Protein AF-0000000075448442 (afdb_homodimer)

Solvent-accessible surface area (backbone atoms only — not comparable to full-atom values): 19098 Å² total; per-residue (Å²): 136,83,79,75,79,77,76,75,73,75,72,70,73,70,76,66,68,47,14,14,42,46,65,73,61,34,53,72,40,62,48,35,74,52,34,61,46,57,44,58,19,40,30,37,30,47,57,79,52,100,51,95,74,49,54,34,47,77,35,61,6,22,71,83,46,84,40,64,64,66,90,64,57,47,40,37,35,41,8,49,24,64,60,48,31,75,60,50,38,30,42,27,32,45,74,66,46,72,47,38,39,68,58,54,16,44,81,68,71,96,54,47,50,54,45,28,68,62,42,45,42,30,34,23,15,39,36,28,33,74,62,50,63,27,36,36,16,67,37,72,68,39,51,73,84,69,80,47,91,48,47,79,46,27,64,36,33,41,23,77,47,66,33,81,90,46,60,65,41,37,70,41,37,37,32,37,32,12,31,32,66,135,85,78,76,80,78,77,76,75,77,72,71,74,68,76,65,67,46,28,13,48,45,63,66,61,34,53,72,40,61,48,36,73,52,34,60,46,56,35,55,20,41,32,37,30,46,59,81,54,100,54,94,78,51,53,35,47,77,39,64,28,31,56,85,50,86,44,71,62,56,84,71,44,49,39,36,36,38,8,48,23,65,59,48,32,73,60,48,37,29,43,27,32,44,74,65,46,74,47,36,40,68,56,55,17,44,81,68,70,97,52,47,49,53,45,29,68,63,42,44,43,29,34,23,14,41,36,28,33,76,61,50,63,27,37,36,15,68,37,72,70,38,50,75,83,70,81,48,90,48,47,79,47,27,64,35,32,40,24,78,48,67,33,81,90,46,60,65,40,38,70,41,36,38,30,37,33,13,33,33,66

Secondary structure (DSSP, 8-state):
---------------------B----HHHHTSTTHHHHHHSEEEE----SSTT-PPEEE---TT---B--TT-EEEEEEEETTTEEEEEEEEE-TT-EEEGGGGS-SSSS-TTHHHHHHTTT--EEEETT---EEEESSTTTTTTS----EEESEES-TTS--SS-GGGGGGTT---EEE-/---------------------B----HHHHTSTTHHHHHHSEEEE----SSTT-PPEEE---TT---B--TT-EEEEEEEETTTEEEEEEEEE-TT-EEEGGGGS-SSSS-TTHHHHHHTTT--EEEETT---EEEESSTTTTTTS----EEESEES-TTS-BTTBGGGGGGTT---EEE-

Foldseek 3Di:
DPPPPPPPPPPPPPPQQQFAAPQAADPVCCVFLQNVLNGRAKEWEQPPDVDLPDATDIGTRHVPDHRNPDDFWKWKWWALDFQSDPDIYIYIYGAFDKDFQLSNAGPDDDGRCVRCVPGQLRTFWMAIRYQAWKFWFQDGPGCPVVPTPTDIGHTDRGLCDQDPVHRCSNVCHSRTTMMHD/DPPPPPPPPPPPPPPQPLQAAPQAADPVCCVFLNNVLNGQAKEWEQPPDPDPPGATDIDTRHPPDHHHPHPQWKWKWWALDFQSDPDIYIYIYGAFDKDFQLSNAGPDDDGRCVRCVPGQLRTFWMAIRYQAWKFWFQDGPGCPVVPTPTDIGHTDRGLCDQDPVHRCSNVCHSRTTMMHD

Nearest PDB structures (foldseek):
  3snz-assembly1_A-2  TM=7.786E-01  e=1.305E-02  Clostridium beijerinckii NCIMB 8052
  3so1-assembly2_G  TM=7.746E-01  e=2.911E-02  Clostridium beijerinckii NCIMB 8052
  3eng-assembly1_A  TM=1.545E-01  e=4.301E+00  Mycothermus thermophilus
  4eng-assembly1_A  TM=1.691E-01  e=6.228E+00  Mycothermus thermophilus
  6mvi-assembly1_A  TM=1.679E-01  e=6.228E+00  Neurospora crassa OR74A

Sequence (362 aa):
MKCTSTAFALLAAAAAGVQAANIQLVGSVMNSAAKEPFEKSKTLVYAGGKTKRDAPKVYEPDPNRDYNLEDGYIFVLQCTTVGFRPECISFGSEPGKCVSYFDFDPKKGDDPTSISDAFNHNVTSISTNTGGVCQFYHYTGCDDKLDDRGLSTSYNYNLNVSLPEDPRTVEYFRNITSWRCMKCTSTAFALLAAAAAGVQAANIQLVGSVMNSAAKEPFEKSKTLVYAGGKTKRDAPKVYEPDPNRDYNLEDGYIFVLQCTTVGFRPECISFGSEPGKCVSYFDFDPKKGDDPTSISDAFNHNVTSISTNTGGVCQFYHYTGCDDKLDDRGLSTSYNYNLNVSLPEDPRTVEYFRNITSWRC

Structure (mmCIF, N/CA/C/O backbone):
data_AF-0000000075448442-model_v1
#
loop_
_entity.id
_entity.type
_entity.pdbx_description
1 polymer 'Secreted in xylem 6'
#
loop_
_atom_site.group_PDB
_atom_site.id
_atom_site.type_symbol
_atom_site.label_atom_id
_atom_site.label_alt_id
_atom_site.label_comp_id
_atom_site.label_asym_id
_atom_site.label_entity_id
_atom_site.label_seq_id
_atom_site.pdbx_PDB_ins_code
_atom_site.Cartn_x
_atom_site.Cartn_y
_atom_site.Cartn_z
_atom_site.occupancy
_atom_site.B_iso_or_equiv
_atom_site.auth_seq_id
_atom_site.auth_comp_id
_atom_site.auth_asym_id
_atom_site.auth_atom_id
_atom_site.pdbx_PDB_model_num
ATOM 1 N N . MET A 1 1 ? -43.406 -49.062 16.562 1 30.27 1 MET A N 1
ATOM 2 C CA . MET A 1 1 ? -43.031 -48 15.617 1 30.27 1 MET A CA 1
ATOM 3 C C . MET A 1 1 ? -42 -47.062 16.203 1 30.27 1 MET A C 1
ATOM 5 O O . MET A 1 1 ? -42.312 -46.219 17.031 1 30.27 1 MET A O 1
ATOM 9 N N . LYS A 1 2 ? -40.719 -47.688 16.5 1 36.56 2 LYS A N 1
ATOM 10 C CA . LYS A 1 2 ? -39.562 -47.094 17.172 1 36.56 2 LYS A CA 1
ATOM 11 C C . LYS A 1 2 ? -39.062 -45.875 16.406 1 36.56 2 LYS A C 1
ATOM 13 O O . LYS A 1 2 ? -38.781 -45.938 15.219 1 36.56 2 LYS A O 1
ATOM 18 N N . CYS A 1 3 ? -39.562 -44.688 16.75 1 33.5 3 CYS A N 1
ATOM 19 C CA 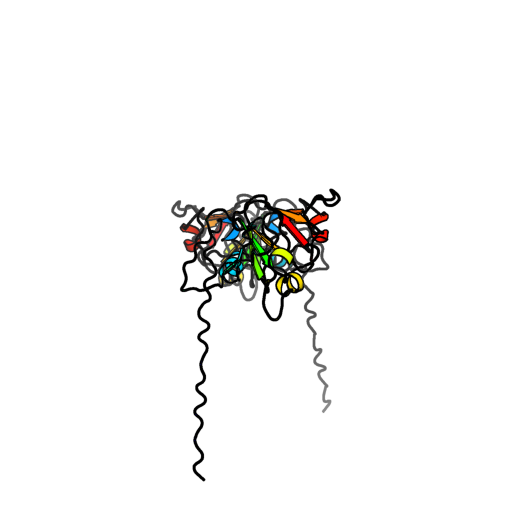. CYS A 1 3 ? -39.188 -43.344 16.312 1 33.5 3 CYS A CA 1
ATOM 20 C C . CYS A 1 3 ? -37.688 -43.125 16.547 1 33.5 3 CYS A C 1
ATOM 22 O O . CYS A 1 3 ? -37.25 -43.031 17.688 1 33.5 3 CYS A O 1
ATOM 24 N N . THR A 1 4 ? -36.812 -43.781 15.719 1 34.59 4 THR A N 1
ATOM 25 C CA . THR A 1 4 ? -35.375 -43.562 15.812 1 34.59 4 THR A CA 1
ATOM 26 C C . THR A 1 4 ? -35.062 -42.062 15.617 1 34.59 4 THR A C 1
ATOM 28 O O . THR A 1 4 ? -35.469 -41.469 14.617 1 34.59 4 THR A O 1
ATOM 31 N N . SER A 1 5 ? -35 -41.312 16.734 1 34.56 5 SER A N 1
ATOM 32 C CA . SER A 1 5 ? -34.5 -39.938 16.812 1 34.56 5 SER A CA 1
ATOM 33 C C . SER A 1 5 ? -33.156 -39.781 16.156 1 34.56 5 SER A C 1
ATOM 35 O O . SER A 1 5 ? -32.156 -40.375 16.609 1 34.56 5 SER A O 1
ATOM 37 N N . THR A 1 6 ? -33.156 -39.562 14.789 1 30.94 6 THR A N 1
ATOM 38 C CA . THR A 1 6 ? -31.938 -39.281 14.055 1 30.94 6 THR A CA 1
ATOM 39 C C . THR A 1 6 ? -31.281 -38 14.586 1 30.94 6 THR A C 1
ATOM 41 O O . THR A 1 6 ? -31.859 -36.938 14.523 1 30.94 6 THR A O 1
ATOM 44 N N . ALA A 1 7 ? -30.422 -38.062 15.656 1 32.66 7 ALA A N 1
ATOM 45 C CA . ALA A 1 7 ? -29.516 -37.031 16.109 1 32.66 7 ALA A CA 1
ATOM 46 C C . ALA A 1 7 ? -28.672 -36.469 14.961 1 32.66 7 ALA A C 1
ATOM 48 O O . ALA A 1 7 ? -27.953 -37.219 14.297 1 32.66 7 ALA A O 1
ATOM 49 N N . PHE A 1 8 ? -29.219 -35.406 14.352 1 30.56 8 PHE A N 1
ATOM 50 C CA . PHE A 1 8 ? -28.438 -34.625 13.375 1 30.56 8 PHE A CA 1
ATOM 51 C C . PHE A 1 8 ? -27.188 -34.062 14.016 1 30.56 8 PHE A C 1
ATOM 53 O O . PHE A 1 8 ? -27.266 -33.25 14.945 1 30.56 8 PHE A O 1
ATOM 60 N N . ALA A 1 9 ? -26.156 -34.875 14.055 1 24.69 9 ALA A N 1
ATOM 61 C CA . ALA A 1 9 ? -24.859 -34.312 14.43 1 24.69 9 ALA A CA 1
ATOM 62 C C . ALA A 1 9 ? -24.531 -33.094 13.586 1 24.69 9 ALA A C 1
ATOM 64 O O . ALA A 1 9 ? -24.484 -33.156 12.359 1 24.69 9 ALA A O 1
ATOM 65 N N . LEU A 1 10 ? -24.984 -31.984 14.133 1 27.84 10 LEU A N 1
ATOM 66 C CA . LEU A 1 10 ? -24.469 -30.734 13.602 1 27.84 10 LEU A CA 1
ATOM 67 C C . LEU A 1 10 ? -22.953 -30.734 13.578 1 27.84 10 LEU A C 1
ATOM 69 O O . LEU A 1 10 ? -22.312 -30.766 14.633 1 27.84 10 LEU A O 1
ATOM 73 N N . LEU A 1 11 ? -22.391 -31.438 12.562 1 22.86 11 LEU A N 1
ATOM 74 C CA . LEU A 1 11 ? -20.953 -31.25 12.359 1 22.86 11 LEU A CA 1
ATOM 75 C C . LEU A 1 11 ? -20.609 -29.766 12.203 1 22.86 11 LEU A C 1
ATOM 77 O O . LEU A 1 11 ? -21.031 -29.141 11.234 1 22.86 11 LEU A O 1
ATOM 81 N N . ALA A 1 12 ? -20.594 -29.125 13.328 1 23.8 12 ALA A N 1
ATOM 82 C CA . ALA A 1 12 ? -19.969 -27.812 13.25 1 23.8 12 ALA A CA 1
ATOM 83 C C . ALA A 1 12 ? -18.609 -27.891 12.562 1 23.8 12 ALA A C 1
ATOM 85 O O . ALA A 1 12 ? -17.703 -28.594 13.031 1 23.8 12 ALA A O 1
ATOM 86 N N . ALA A 1 13 ? -18.594 -27.891 11.266 1 25.08 13 ALA A N 1
ATOM 87 C CA . ALA A 1 13 ? -17.328 -27.656 10.578 1 25.08 13 ALA A CA 1
ATOM 88 C C . ALA A 1 13 ? -16.562 -26.484 11.203 1 25.08 13 ALA A C 1
ATOM 90 O O . ALA A 1 13 ? -17.062 -25.359 11.227 1 25.08 13 ALA A O 1
ATOM 91 N N . ALA A 1 14 ? -15.914 -26.766 12.328 1 25.39 14 ALA A N 1
ATOM 92 C CA . ALA A 1 14 ? -14.961 -25.766 12.812 1 25.39 14 ALA A CA 1
ATOM 93 C C . ALA A 1 14 ? -14.141 -25.188 11.664 1 25.39 14 ALA A C 1
ATOM 95 O O . ALA A 1 14 ? -13.547 -25.938 10.883 1 25.39 14 ALA A O 1
ATOM 96 N N . ALA A 1 15 ? -14.586 -24.125 11.164 1 26.84 15 ALA A N 1
ATOM 97 C CA . ALA A 1 15 ? -13.719 -23.328 10.297 1 26.84 15 ALA A CA 1
ATOM 98 C C . ALA A 1 15 ? -12.32 -23.188 10.898 1 26.84 15 ALA A C 1
ATOM 100 O O . ALA A 1 15 ? -12.148 -22.578 11.953 1 26.84 15 ALA A O 1
ATOM 101 N N . ALA A 1 16 ? -11.547 -24.312 10.914 1 27.69 16 ALA A N 1
ATOM 102 C CA . ALA A 1 16 ? -10.133 -24.203 11.25 1 27.69 16 ALA A CA 1
ATOM 103 C C . ALA A 1 16 ? -9.508 -22.969 10.625 1 27.69 16 ALA A C 1
ATOM 105 O O . ALA A 1 16 ? -9.758 -22.672 9.453 1 27.69 16 ALA A O 1
ATOM 106 N N . GLY A 1 17 ? -9.406 -22.031 11.414 1 28.8 17 GLY A N 1
ATOM 107 C CA . GLY A 1 17 ? -8.719 -20.828 10.984 1 28.8 17 GLY A CA 1
ATOM 108 C C . GLY A 1 17 ? -7.477 -21.109 10.164 1 28.8 17 GLY A C 1
ATOM 109 O O . GLY A 1 17 ? -6.535 -21.75 10.648 1 28.8 17 GLY A O 1
ATOM 110 N N . VAL A 1 18 ? -7.57 -21.469 8.891 1 30.03 18 VAL A N 1
ATOM 111 C CA . VAL A 1 18 ? -6.543 -21.781 7.898 1 30.03 18 VAL A CA 1
ATOM 112 C C . VAL A 1 18 ? -5.41 -20.75 7.992 1 30.03 18 VAL A C 1
ATOM 114 O O . VAL A 1 18 ? -5.645 -19.547 7.887 1 30.03 18 VAL A O 1
ATOM 117 N N . GLN A 1 19 ? -4.422 -20.859 8.945 1 36.5 19 GLN A N 1
ATOM 118 C CA . GLN A 1 19 ? -3.287 -19.953 8.922 1 36.5 19 GLN A CA 1
ATOM 119 C C . GLN A 1 19 ? -2.533 -20.047 7.602 1 36.5 19 GLN A C 1
ATOM 121 O O . GLN A 1 19 ? -2.398 -21.125 7.031 1 36.5 19 GLN A O 1
ATOM 126 N N . ALA A 1 20 ? -2.26 -19.203 6.801 1 46.38 20 ALA A N 1
ATOM 127 C CA . ALA A 1 20 ? -1.575 -18.938 5.539 1 46.38 20 ALA A CA 1
ATOM 128 C C . ALA A 1 20 ? -0.17 -19.531 5.543 1 46.38 20 ALA A C 1
ATOM 130 O O . ALA A 1 20 ? 0.447 -19.672 6.602 1 46.38 20 ALA A O 1
ATOM 131 N N . ALA A 1 21 ? 0.353 -20.484 4.582 1 57.09 21 ALA A N 1
ATOM 132 C CA . ALA A 1 21 ? 1.764 -20.797 4.375 1 57.09 21 ALA A CA 1
ATOM 133 C C . ALA A 1 21 ? 2.652 -19.625 4.777 1 57.09 21 ALA A C 1
ATOM 135 O O . ALA A 1 21 ? 2.262 -18.469 4.6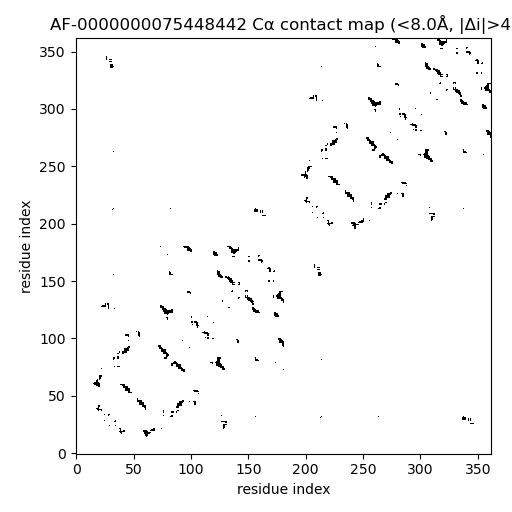33 1 57.09 21 ALA A O 1
ATOM 136 N N . ASN A 1 22 ? 3.713 -19.953 5.703 1 72.06 22 ASN A N 1
ATOM 137 C CA . ASN A 1 22 ? 4.645 -18.922 6.125 1 72.06 22 ASN A CA 1
ATOM 138 C C . ASN A 1 22 ? 5.504 -18.438 4.961 1 72.06 22 ASN A C 1
ATOM 140 O O . ASN A 1 22 ? 6.535 -19.031 4.648 1 72.06 22 ASN A O 1
ATOM 144 N N . ILE A 1 23 ? 5.039 -17.766 4.125 1 84.88 23 ILE A N 1
ATOM 145 C CA . ILE A 1 23 ? 5.758 -17.078 3.061 1 84.88 23 ILE A CA 1
ATOM 146 C C . ILE A 1 23 ? 6.535 -15.906 3.646 1 84.88 23 ILE A C 1
ATOM 148 O O . ILE A 1 23 ? 5.969 -15.062 4.352 1 84.88 23 ILE A O 1
ATOM 152 N N . GLN A 1 24 ? 7.852 -16.016 3.424 1 87.75 24 GLN A N 1
ATOM 153 C CA . GLN A 1 24 ? 8.656 -14.883 3.859 1 87.75 24 GLN A CA 1
ATOM 154 C C . GLN A 1 24 ? 8.367 -13.648 3.01 1 87.75 24 GLN A C 1
ATOM 156 O O . GLN A 1 24 ? 8.383 -13.719 1.778 1 87.75 24 GLN A O 1
ATOM 161 N N . LEU A 1 25 ? 8.109 -12.625 3.688 1 92.88 25 LEU A N 1
ATOM 162 C CA . LEU A 1 25 ? 7.828 -11.359 3.01 1 92.88 25 LEU A CA 1
ATOM 163 C C . LEU A 1 25 ? 8.961 -10.359 3.236 1 92.88 25 LEU A C 1
ATOM 165 O O . LEU A 1 25 ? 9.469 -10.234 4.352 1 92.88 25 LEU A O 1
ATOM 169 N N . VAL A 1 26 ? 9.359 -9.695 2.16 1 94.19 26 VAL A N 1
ATOM 170 C CA . VAL A 1 26 ? 10.32 -8.609 2.309 1 94.19 26 VAL A CA 1
ATOM 171 C C . VAL A 1 26 ? 9.664 -7.426 3.01 1 94.19 26 VAL A C 1
ATOM 173 O O . VAL A 1 26 ? 8.438 -7.336 3.072 1 94.19 26 VAL A O 1
ATOM 176 N N . GLY A 1 27 ? 10.461 -6.508 3.475 1 94.75 27 GLY A N 1
ATOM 177 C CA . GLY A 1 27 ? 9.984 -5.391 4.273 1 94.75 27 GLY A CA 1
ATOM 178 C C . GLY A 1 27 ? 8.969 -4.523 3.551 1 94.75 27 GLY A C 1
ATOM 179 O O . GLY A 1 27 ? 7.977 -4.094 4.145 1 94.75 27 GLY A O 1
ATOM 180 N N . SER A 1 28 ? 9.18 -4.211 2.275 1 95.75 28 SER A N 1
ATOM 181 C CA . SER A 1 28 ? 8.273 -3.363 1.509 1 95.75 28 SER A CA 1
ATOM 182 C C . SER A 1 28 ? 6.887 -3.986 1.412 1 95.75 28 SER A C 1
ATOM 184 O O . SER A 1 28 ? 5.879 -3.273 1.422 1 95.75 28 SER A O 1
ATOM 186 N N . VAL A 1 29 ? 6.844 -5.297 1.346 1 96.81 29 VAL A N 1
ATOM 187 C CA . VAL A 1 29 ? 5.566 -5.996 1.286 1 96.81 29 VAL A CA 1
ATOM 188 C C . VAL A 1 29 ? 4.922 -6.012 2.67 1 96.81 29 VAL A C 1
ATOM 190 O O . VAL A 1 29 ? 3.711 -5.801 2.799 1 96.81 29 VAL A O 1
ATOM 193 N N . MET A 1 30 ? 5.695 -6.219 3.711 1 96.25 30 MET A N 1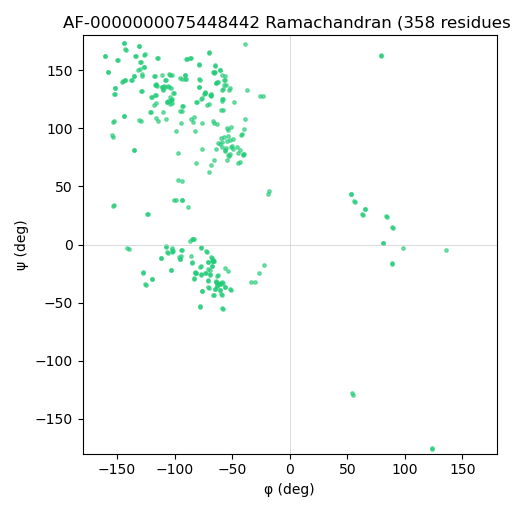
ATOM 194 C CA . MET A 1 30 ? 5.188 -6.16 5.078 1 96.25 30 MET A CA 1
ATOM 195 C C . MET A 1 30 ? 4.562 -4.801 5.367 1 96.25 30 MET A C 1
ATOM 197 O O . MET A 1 30 ? 3.611 -4.703 6.145 1 96.25 30 MET A O 1
ATOM 201 N N . ASN A 1 31 ? 5.168 -3.805 4.711 1 97.38 31 ASN A N 1
ATOM 202 C CA . ASN A 1 31 ? 4.695 -2.434 4.883 1 97.38 31 ASN A CA 1
ATOM 203 C C . ASN A 1 31 ? 3.682 -2.053 3.807 1 97.38 31 ASN A C 1
ATOM 205 O O . ASN A 1 31 ? 3.75 -0.959 3.242 1 97.38 31 ASN A O 1
ATOM 209 N N . SER A 1 32 ? 2.865 -2.904 3.439 1 98.12 32 SER A N 1
ATOM 210 C CA . SER A 1 32 ? 1.896 -2.625 2.385 1 98.12 32 SER A CA 1
ATOM 211 C C . SER A 1 32 ? 0.561 -3.307 2.666 1 98.12 32 SER A C 1
ATOM 213 O O . SER A 1 32 ? 0.443 -4.086 3.613 1 98.12 32 SER A O 1
ATOM 215 N N . ALA A 1 33 ? -0.411 -3.012 1.857 1 98.38 33 ALA A N 1
ATOM 216 C CA . ALA A 1 33 ? -1.746 -3.598 1.948 1 98.38 33 ALA A CA 1
ATOM 217 C C . ALA A 1 33 ? -1.716 -5.086 1.609 1 98.38 33 ALA A C 1
ATOM 219 O O . ALA A 1 33 ? -2.686 -5.805 1.856 1 98.38 33 ALA A O 1
ATOM 220 N N . ALA A 1 34 ? -0.605 -5.574 1.074 1 98.38 34 ALA A N 1
ATOM 221 C CA . ALA A 1 34 ? -0.534 -6.953 0.604 1 98.38 34 ALA A CA 1
ATOM 222 C C . ALA A 1 34 ? -0.199 -7.906 1.747 1 98.38 34 ALA A C 1
ATOM 224 O O . ALA A 1 34 ? -0.362 -9.125 1.619 1 98.38 34 ALA A O 1
ATOM 225 N N . LYS A 1 35 ? 0.265 -7.41 2.84 1 96.44 35 LYS A N 1
ATOM 226 C CA . LYS A 1 35 ? 0.758 -8.266 3.918 1 96.44 35 LYS A CA 1
ATOM 227 C C . LYS A 1 35 ? -0.326 -9.219 4.402 1 96.44 35 LYS A C 1
ATOM 229 O O . LYS A 1 35 ? -0.142 -10.438 4.371 1 96.44 35 LYS A O 1
ATOM 234 N N . GLU A 1 36 ? -1.436 -8.688 4.773 1 94.31 36 GLU A N 1
ATOM 235 C CA . GLU A 1 36 ? -2.475 -9.508 5.387 1 94.31 36 GLU A CA 1
ATOM 236 C C . GLU A 1 36 ? -3.041 -10.516 4.387 1 94.31 36 GLU A C 1
ATOM 238 O O . GLU A 1 36 ? -3.195 -11.695 4.711 1 94.31 36 GLU A O 1
ATOM 243 N N . PRO A 1 37 ? -3.281 -10.094 3.207 1 96.12 37 PRO A N 1
ATOM 244 C CA . PRO A 1 37 ? -3.736 -11.094 2.232 1 96.12 37 PRO A CA 1
ATOM 245 C C . PRO A 1 37 ? -2.723 -12.211 2.014 1 96.12 37 PRO A C 1
ATOM 247 O O . PRO A 1 37 ? -3.107 -13.367 1.827 1 96.12 37 PRO A O 1
ATOM 250 N N . PHE A 1 38 ? -1.421 -11.953 1.977 1 94.38 38 PHE A N 1
ATOM 251 C CA . PHE A 1 38 ? -0.415 -13.008 1.886 1 94.38 38 PHE A CA 1
ATOM 252 C C . PHE A 1 38 ? -0.566 -14 3.031 1 94.38 38 PHE A C 1
ATOM 254 O O . PHE A 1 38 ? -0.407 -15.211 2.838 1 94.38 38 PHE A O 1
ATOM 261 N N . GLU A 1 39 ? -0.917 -13.484 4.164 1 90.31 39 GLU A N 1
ATOM 262 C CA . GLU A 1 39 ? -0.957 -14.297 5.375 1 90.31 39 GLU A CA 1
ATOM 263 C C . GLU A 1 39 ? -2.264 -15.078 5.469 1 90.31 39 GLU A C 1
ATOM 265 O O . GLU A 1 39 ? -2.307 -16.156 6.078 1 90.31 39 GLU A O 1
ATOM 270 N N . LYS A 1 40 ? -3.291 -14.578 4.809 1 90.44 40 LYS A N 1
ATOM 271 C CA . LYS A 1 40 ? -4.613 -15.141 5.066 1 90.44 40 LYS A CA 1
ATOM 272 C C . LYS A 1 40 ? -5.137 -15.906 3.852 1 90.44 40 LYS A C 1
ATOM 274 O O . LYS A 1 40 ? -6.133 -16.625 3.943 1 90.44 40 LYS A O 1
ATOM 279 N N . SER A 1 41 ? -4.5 -15.758 2.758 1 91.44 41 SER A N 1
ATOM 280 C CA . SER A 1 41 ? -5.008 -16.391 1.544 1 91.44 41 SER A CA 1
ATOM 281 C C . SER A 1 41 ? -4.449 -17.797 1.381 1 91.44 41 SER A C 1
ATOM 283 O O . SER A 1 41 ? -3.449 -18.156 2.008 1 91.44 41 SER A O 1
ATOM 285 N N . LYS A 1 42 ? -5.188 -18.609 0.549 1 89.94 42 LYS A N 1
ATOM 286 C CA . LYS A 1 42 ? -4.68 -19.906 0.137 1 89.94 42 LYS A CA 1
ATOM 287 C C . LYS A 1 42 ? -3.436 -19.766 -0.734 1 89.94 42 LYS A C 1
ATOM 289 O O . LYS A 1 42 ? -3.316 -18.797 -1.501 1 89.94 42 LYS A O 1
ATOM 294 N N . THR A 1 43 ? -2.582 -20.734 -0.596 1 91.38 43 THR A N 1
ATOM 295 C CA . THR A 1 43 ? -1.372 -20.781 -1.41 1 91.38 43 THR A CA 1
ATOM 296 C C . THR A 1 43 ? -1.365 -22.016 -2.309 1 91.38 43 THR A C 1
ATOM 298 O O . THR A 1 43 ? -1.662 -23.109 -1.855 1 91.38 43 THR A O 1
ATOM 301 N N . LEU A 1 44 ? -1.129 -21.766 -3.547 1 90.25 44 LEU A N 1
ATOM 302 C CA . LEU A 1 44 ? -0.968 -22.844 -4.52 1 90.25 44 LEU A CA 1
ATOM 303 C C . LEU A 1 44 ? 0.447 -22.844 -5.09 1 90.25 44 LEU A C 1
ATOM 305 O O . LEU A 1 44 ? 1.011 -21.797 -5.379 1 90.25 44 LEU A O 1
ATOM 309 N N . VAL A 1 45 ? 1.023 -24 -5.211 1 89.56 45 VAL A N 1
ATOM 310 C CA . VAL A 1 45 ? 2.371 -24.109 -5.762 1 89.56 45 VAL A CA 1
ATOM 311 C C . VAL A 1 45 ? 2.35 -24.984 -7.016 1 89.56 45 VAL A C 1
ATOM 313 O O . VAL A 1 45 ? 1.753 -26.062 -7.02 1 89.56 45 VAL A O 1
ATOM 316 N N . TYR A 1 46 ? 2.916 -24.328 -7.996 1 85.62 46 TYR A N 1
ATOM 317 C CA . TYR A 1 46 ? 3.121 -25.109 -9.219 1 85.62 46 TYR A CA 1
ATOM 318 C C . TYR A 1 46 ? 4.414 -25.906 -9.141 1 85.62 46 TYR A C 1
ATOM 320 O O . TYR A 1 46 ? 5.504 -25.344 -9.07 1 85.62 46 TYR A O 1
ATOM 328 N N . ALA A 1 47 ? 4.379 -27.094 -8.953 1 69.31 47 ALA A N 1
ATOM 329 C CA . ALA A 1 47 ? 5.562 -27.953 -8.914 1 69.31 47 ALA A CA 1
ATOM 330 C C . ALA A 1 47 ? 5.844 -28.578 -10.281 1 69.31 47 ALA A C 1
ATOM 332 O O . ALA A 1 47 ? 5.043 -29.359 -10.789 1 69.31 47 ALA A O 1
ATOM 333 N N . GLY A 1 48 ? 5.992 -27.828 -11.422 1 59.09 48 GLY A N 1
ATOM 334 C CA . GLY A 1 48 ? 6.309 -28.188 -12.789 1 59.09 48 GLY A CA 1
ATOM 335 C C . GLY A 1 48 ? 6.93 -29.562 -12.914 1 59.09 48 GLY A C 1
ATOM 336 O O . GLY A 1 48 ? 8.07 -29.781 -12.5 1 59.09 48 GLY A O 1
ATOM 337 N N . GLY A 1 49 ? 6.473 -30.672 -12.297 1 50.19 49 GLY A N 1
ATOM 338 C CA . GLY A 1 49 ? 7.148 -31.828 -12.875 1 50.19 49 GLY A CA 1
ATOM 339 C C . GLY A 1 49 ? 6.965 -31.922 -14.383 1 50.19 49 GLY A C 1
ATOM 340 O O . GLY A 1 49 ? 6.188 -31.172 -14.969 1 50.19 49 GLY A O 1
ATOM 341 N N . LYS A 1 50 ? 8.055 -32.438 -15.219 1 45.84 50 LYS A N 1
ATOM 342 C CA . LYS A 1 50 ? 8.031 -32.781 -16.641 1 45.84 50 LYS A CA 1
ATOM 343 C C . LYS A 1 50 ? 6.648 -33.25 -17.078 1 45.84 50 LYS A C 1
ATOM 345 O O . LYS A 1 50 ? 6.352 -33.312 -18.266 1 45.84 50 LYS A O 1
ATOM 350 N N . THR A 1 51 ? 5.895 -33.906 -16.172 1 42.12 51 THR A N 1
ATOM 351 C CA . THR A 1 51 ? 4.688 -34.594 -16.625 1 42.12 51 THR A CA 1
ATOM 352 C C . THR A 1 51 ? 3.439 -33.812 -16.203 1 42.12 51 THR A C 1
ATOM 354 O O . THR A 1 51 ? 3.434 -33.188 -15.148 1 42.12 51 THR A O 1
ATOM 357 N N . LYS A 1 52 ? 2.592 -33.438 -17.047 1 46.69 52 LYS A N 1
ATOM 358 C CA . LYS A 1 52 ? 1.235 -32.906 -17.016 1 46.69 52 LYS A CA 1
ATOM 359 C C . LYS A 1 52 ? 0.528 -33.281 -15.719 1 46.69 52 LYS A C 1
ATOM 361 O O . LYS A 1 52 ? -0.592 -32.844 -15.461 1 46.69 52 LYS A O 1
ATOM 366 N N . ARG A 1 53 ? 1.013 -34.281 -14.961 1 48.53 53 ARG A N 1
ATOM 367 C CA . ARG A 1 53 ? 0.241 -34.906 -13.891 1 48.53 53 ARG A CA 1
ATOM 368 C C . ARG A 1 53 ? 0.394 -34.156 -12.578 1 48.53 53 ARG A C 1
ATOM 370 O O . ARG A 1 53 ? -0.248 -34.5 -11.586 1 48.53 53 ARG A O 1
ATOM 377 N N . ASP A 1 54 ? 1.115 -33.062 -12.562 1 54.31 54 ASP A N 1
ATOM 378 C CA . ASP A 1 54 ? 1.383 -32.625 -11.195 1 54.31 54 ASP A CA 1
ATOM 379 C C . ASP A 1 54 ? 0.42 -31.516 -10.766 1 54.31 54 ASP A C 1
ATOM 381 O O . ASP A 1 54 ? 0.331 -30.469 -11.422 1 54.31 54 ASP A O 1
ATOM 385 N N . ALA A 1 55 ? -0.574 -32.031 -10.062 1 59.34 55 ALA A N 1
ATOM 386 C CA . ALA A 1 55 ? -1.516 -31.156 -9.391 1 59.34 55 ALA A CA 1
ATOM 387 C C . ALA A 1 55 ? -0.783 -30.141 -8.516 1 59.34 55 ALA A C 1
ATOM 389 O O . ALA A 1 55 ? 0.235 -30.469 -7.898 1 59.34 55 ALA A O 1
ATOM 390 N N . PRO A 1 56 ? -1.216 -28.844 -8.648 1 70.94 56 PRO A N 1
ATOM 391 C CA . PRO A 1 56 ? -0.646 -27.875 -7.715 1 70.94 56 PRO A CA 1
ATOM 392 C C . PRO A 1 56 ? -0.834 -28.281 -6.254 1 70.94 56 PRO A C 1
ATOM 394 O O . PRO A 1 56 ? -1.859 -28.859 -5.898 1 70.94 56 PRO A O 1
ATOM 397 N N . LYS A 1 57 ? 0.26 -28.062 -5.574 1 75.31 57 LYS A N 1
ATOM 398 C CA . LYS A 1 57 ? 0.13 -28.234 -4.129 1 75.31 57 LYS A CA 1
ATOM 399 C C . LYS A 1 57 ? -0.633 -27.062 -3.506 1 75.31 57 LYS A C 1
ATOM 401 O O . LYS A 1 57 ? -0.407 -25.906 -3.861 1 75.31 57 LYS A O 1
ATOM 406 N N . VAL A 1 58 ? -1.633 -27.438 -2.717 1 74.25 58 VAL A N 1
ATOM 407 C CA . VAL A 1 58 ? -2.477 -26.438 -2.078 1 74.25 58 VAL A CA 1
ATOM 408 C C . VAL A 1 58 ? -2.074 -26.281 -0.613 1 74.25 58 VAL A C 1
ATOM 410 O O . VAL A 1 58 ? -1.988 -27.266 0.122 1 74.25 58 VAL A O 1
ATOM 413 N N . TYR A 1 59 ? -1.812 -25.078 -0.332 1 74.81 59 TYR A N 1
ATOM 414 C CA . TYR A 1 59 ? -1.551 -24.766 1.066 1 74.81 59 TYR A CA 1
ATOM 415 C C . TYR A 1 59 ? -2.607 -23.812 1.612 1 74.81 59 TYR A C 1
ATOM 417 O O . TYR A 1 59 ? -2.867 -22.75 1.024 1 74.81 59 TYR A O 1
ATOM 425 N N . GLU A 1 60 ? -3.289 -24.328 2.703 1 72.69 60 GLU A N 1
ATOM 426 C CA . GLU A 1 60 ? -4.305 -23.5 3.352 1 72.69 60 GLU A CA 1
ATOM 427 C C . GLU A 1 60 ? -3.725 -22.75 4.547 1 72.69 60 GLU A C 1
ATOM 429 O O . GLU A 1 60 ? -2.865 -23.266 5.258 1 72.69 60 GLU A O 1
ATOM 434 N N . PRO A 1 61 ? -4.242 -21.562 4.641 1 69 61 PRO A N 1
ATOM 435 C CA . PRO A 1 61 ? -3.76 -20.812 5.801 1 69 61 PRO A CA 1
ATOM 436 C C . PRO A 1 61 ? -4.188 -21.422 7.125 1 69 61 PRO A C 1
ATOM 438 O O . PRO A 1 61 ? -5.355 -21.781 7.297 1 69 61 PRO A O 1
ATOM 441 N N . ASP A 1 62 ? -3.26 -22.078 7.82 1 62.06 62 ASP A N 1
ATOM 442 C CA . ASP A 1 62 ? -3.496 -22.594 9.164 1 62.06 62 ASP A CA 1
ATOM 443 C C . ASP A 1 62 ? -2.625 -21.875 10.195 1 62.06 62 ASP A C 1
ATOM 445 O O . ASP A 1 62 ? -1.399 -22 10.172 1 62.06 62 ASP A O 1
ATOM 449 N N . PRO A 1 63 ? -3.268 -21.047 10.93 1 59.72 63 PRO A N 1
ATOM 450 C CA . PRO A 1 63 ? -2.457 -20.297 11.891 1 59.72 63 PRO A CA 1
ATOM 451 C C . PRO A 1 63 ? -1.608 -21.203 12.781 1 59.72 63 PRO A C 1
ATOM 453 O O . PRO A 1 63 ? -0.609 -20.766 13.352 1 59.72 63 PRO A O 1
ATOM 456 N N . ASN A 1 64 ? -2.072 -22.453 12.883 1 59.91 64 ASN A N 1
ATOM 457 C CA . ASN A 1 64 ? -1.378 -23.359 13.797 1 59.91 64 ASN A CA 1
ATOM 458 C C . ASN A 1 64 ? -0.325 -24.188 13.07 1 59.91 64 ASN A C 1
ATOM 460 O O . ASN A 1 64 ? 0.403 -24.953 13.695 1 59.91 64 ASN A O 1
ATOM 464 N N . ARG A 1 65 ? -0.394 -24.078 11.781 1 55.97 65 ARG A N 1
ATOM 465 C CA . ARG A 1 65 ? 0.585 -24.891 11.078 1 55.97 65 ARG A CA 1
ATOM 466 C C . ARG A 1 65 ? 1.686 -24.031 10.469 1 55.97 65 ARG A C 1
ATOM 468 O O . ARG A 1 65 ? 1.401 -23.031 9.812 1 55.97 65 ARG A O 1
ATOM 475 N N . ASP A 1 66 ? 2.818 -24.109 11.031 1 51.56 66 ASP A N 1
ATOM 476 C CA . ASP A 1 66 ? 4.004 -23.438 10.523 1 51.56 66 ASP A CA 1
ATOM 477 C C . ASP A 1 66 ? 4.496 -24.078 9.227 1 51.56 66 ASP A C 1
ATOM 479 O O . ASP A 1 66 ? 5.23 -25.062 9.258 1 51.56 66 ASP A O 1
ATOM 483 N N . TYR A 1 67 ? 3.584 -24 8.211 1 54.97 67 TYR A N 1
ATOM 484 C CA . TYR A 1 67 ? 4.242 -24.5 7.008 1 54.97 67 TYR A CA 1
ATOM 485 C C . TYR A 1 67 ? 5.203 -23.453 6.445 1 54.97 67 TYR A C 1
ATOM 487 O O . TYR A 1 67 ? 4.855 -22.281 6.332 1 54.97 67 TYR A O 1
ATOM 495 N N . ASN A 1 68 ? 6.426 -23.641 6.629 1 56.5 68 ASN A N 1
ATOM 496 C CA . ASN A 1 68 ? 7.414 -22.828 5.926 1 56.5 68 ASN A CA 1
ATOM 497 C C . ASN A 1 68 ? 7.555 -23.25 4.469 1 56.5 68 ASN A C 1
ATOM 499 O O . ASN A 1 68 ? 7.898 -24.406 4.18 1 56.5 68 ASN A O 1
ATOM 503 N N . LEU A 1 69 ? 6.539 -22.672 3.633 1 61.97 69 LEU A N 1
ATOM 504 C CA . LEU A 1 69 ? 6.73 -22.969 2.219 1 61.97 69 LEU A CA 1
ATOM 505 C C . LEU A 1 69 ? 8.133 -22.578 1.761 1 61.97 69 LEU A C 1
ATOM 507 O O . LEU A 1 69 ? 8.641 -21.531 2.143 1 61.97 69 LEU A O 1
ATOM 511 N N . GLU A 1 70 ? 8.969 -23.672 1.743 1 54.28 70 GLU A N 1
ATOM 512 C CA . GLU A 1 70 ? 10.398 -23.859 1.527 1 54.28 70 GLU A CA 1
ATOM 513 C C . GLU A 1 70 ? 10.914 -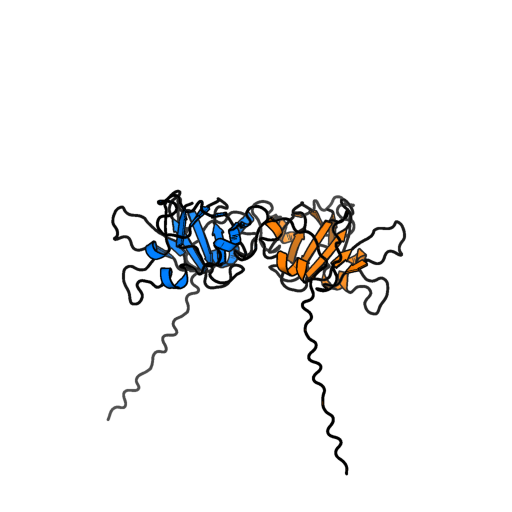22.938 0.425 1 54.28 70 GLU A C 1
ATOM 515 O O . GLU A 1 70 ? 10.133 -22.406 -0.364 1 54.28 70 GLU A O 1
ATOM 520 N N . ASP A 1 71 ? 12.25 -22.891 0.22 1 61.56 71 ASP A N 1
ATOM 521 C CA . ASP A 1 71 ? 13.43 -22.422 -0.506 1 61.56 71 ASP A CA 1
ATOM 522 C C . ASP A 1 71 ? 13.273 -22.641 -2.008 1 61.56 71 ASP A C 1
ATOM 524 O O . ASP A 1 71 ? 12.836 -23.719 -2.438 1 61.56 71 ASP A O 1
ATOM 528 N N . GLY A 1 72 ? 12.945 -21.688 -2.812 1 79 72 GLY A N 1
ATOM 529 C CA . GLY A 1 72 ? 13.18 -21.703 -4.246 1 79 72 GLY A CA 1
ATOM 530 C C . GLY A 1 72 ? 11.992 -21.219 -5.051 1 79 72 GLY A C 1
ATOM 531 O O . GLY A 1 72 ? 12.031 -21.203 -6.285 1 79 72 GLY A O 1
ATOM 532 N N . TYR A 1 73 ? 10.875 -20.953 -4.234 1 88.19 73 TYR A N 1
ATOM 533 C CA . TYR A 1 73 ? 9.711 -20.469 -4.965 1 88.19 73 TYR A CA 1
ATOM 534 C C . TYR A 1 73 ? 9.555 -18.969 -4.801 1 88.19 73 TYR A C 1
ATOM 536 O O . TYR A 1 73 ? 9.992 -18.391 -3.797 1 88.19 73 TYR A O 1
ATOM 544 N N . ILE A 1 74 ? 9.094 -18.422 -5.844 1 93.38 74 ILE A N 1
ATOM 545 C CA . ILE A 1 74 ? 8.586 -17.062 -5.766 1 93.38 74 ILE A CA 1
ATOM 546 C C . ILE A 1 74 ? 7.062 -17.078 -5.703 1 93.38 74 ILE A C 1
ATOM 548 O O . ILE A 1 74 ? 6.41 -17.781 -6.473 1 93.38 74 ILE A O 1
ATOM 552 N N . PHE A 1 75 ? 6.547 -16.375 -4.762 1 94.44 75 PHE A N 1
ATOM 553 C CA . PHE A 1 75 ? 5.102 -16.312 -4.594 1 94.44 75 PHE A CA 1
ATOM 554 C C . PHE A 1 75 ? 4.551 -14.984 -5.082 1 94.44 75 PHE A C 1
ATOM 556 O O . PHE A 1 75 ? 5.121 -13.93 -4.797 1 94.44 75 PHE A O 1
ATOM 563 N N . VAL A 1 76 ? 3.447 -15.086 -5.812 1 97.69 76 VAL A N 1
ATOM 564 C CA . VAL A 1 76 ? 2.752 -13.898 -6.305 1 97.69 76 VAL A CA 1
ATOM 565 C C . VAL A 1 76 ? 1.32 -13.883 -5.773 1 97.69 76 VAL A C 1
ATOM 567 O O . VAL A 1 76 ? 0.527 -14.773 -6.078 1 97.69 76 VAL A O 1
ATOM 570 N N . LEU A 1 77 ? 1.062 -12.898 -4.938 1 98.06 77 LEU A N 1
ATOM 571 C CA . LEU A 1 77 ? -0.302 -12.664 -4.477 1 98.06 77 LEU A CA 1
ATOM 572 C C . LEU A 1 77 ? -1.131 -11.984 -5.559 1 98.06 77 LEU A C 1
ATOM 574 O O . LEU A 1 77 ? -0.695 -10.992 -6.148 1 98.06 77 LEU A O 1
ATOM 578 N N . GLN A 1 78 ? -2.209 -12.531 -5.895 1 98.75 78 GLN A N 1
ATOM 579 C CA . GLN A 1 78 ? -3.131 -11.953 -6.867 1 98.75 78 GLN A CA 1
ATOM 580 C C . GLN A 1 78 ? -4.555 -11.906 -6.32 1 98.75 78 GLN A C 1
ATOM 582 O O . GLN A 1 78 ? -5.031 -12.883 -5.738 1 98.75 78 GLN A O 1
ATOM 587 N N . CYS A 1 79 ? -5.219 -10.766 -6.453 1 98.81 79 CYS A N 1
ATOM 588 C CA . CYS A 1 79 ? -6.562 -10.555 -5.926 1 98.81 79 CYS A CA 1
ATOM 589 C C . CYS A 1 79 ? -7.504 -10.055 -7.016 1 98.81 79 CYS A C 1
ATOM 591 O O . CYS A 1 79 ? -7.074 -9.367 -7.945 1 98.81 79 CYS A O 1
ATOM 593 N N . THR A 1 80 ? -8.758 -10.344 -6.855 1 98.75 80 THR A N 1
ATOM 594 C CA . THR A 1 80 ? -9.711 -10.023 -7.906 1 98.75 80 THR A CA 1
ATOM 595 C C . THR A 1 80 ? -10.5 -8.758 -7.559 1 98.75 80 THR A C 1
ATOM 597 O O . THR A 1 80 ? -11.281 -8.266 -8.375 1 98.75 80 THR A O 1
ATOM 600 N N . THR A 1 81 ? -10.312 -8.227 -6.363 1 98.44 81 THR A N 1
ATOM 601 C CA . THR A 1 81 ? -10.867 -6.938 -5.961 1 98.44 81 THR A CA 1
ATOM 602 C C . THR A 1 81 ? -9.758 -5.941 -5.652 1 98.44 81 THR A C 1
ATOM 604 O O . THR A 1 81 ? -8.766 -6.289 -5.008 1 98.44 81 THR A O 1
ATOM 607 N N . VAL A 1 82 ? -9.914 -4.719 -6.098 1 98.12 82 VAL A N 1
ATOM 608 C CA . VAL A 1 82 ? -8.883 -3.691 -6.012 1 98.12 82 VAL A CA 1
ATOM 609 C C . VAL A 1 82 ? -8.453 -3.506 -4.555 1 98.12 82 VAL A C 1
ATOM 611 O O . VAL A 1 82 ? -9.289 -3.547 -3.65 1 98.12 82 VAL A O 1
ATOM 614 N N . GLY A 1 83 ? -7.176 -3.293 -4.402 1 98.12 83 GLY A N 1
ATOM 615 C CA . GLY A 1 83 ? -6.664 -2.986 -3.078 1 98.12 83 GLY A CA 1
ATOM 616 C C . GLY A 1 83 ? -6.391 -4.223 -2.242 1 98.12 83 GLY A C 1
ATOM 617 O O . GLY A 1 83 ? -6.562 -4.203 -1.022 1 98.12 83 GLY A O 1
ATOM 618 N N . PHE A 1 84 ? -6.164 -5.336 -2.904 1 98.5 84 PHE A N 1
ATOM 619 C CA . PHE A 1 84 ? -5.836 -6.602 -2.26 1 98.5 84 PHE A CA 1
ATOM 620 C C . PHE A 1 84 ? -7.004 -7.102 -1.417 1 98.5 84 PHE A C 1
ATOM 622 O O . PHE A 1 84 ? -6.801 -7.668 -0.34 1 98.5 84 PHE A O 1
ATOM 629 N N . ARG A 1 85 ? -8.172 -6.762 -1.84 1 97.19 85 ARG A N 1
ATOM 630 C CA . ARG A 1 85 ? -9.375 -7.289 -1.21 1 97.19 85 ARG A CA 1
ATOM 631 C C . ARG A 1 85 ? -9.766 -8.633 -1.815 1 97.19 85 ARG A C 1
ATOM 633 O O . ARG A 1 85 ? -9.297 -8.992 -2.896 1 97.19 85 ARG A O 1
ATOM 640 N N . PRO A 1 86 ? -10.594 -9.438 -1.09 1 96.12 86 PRO A N 1
ATOM 641 C CA . PRO A 1 86 ? -10.938 -10.773 -1.579 1 96.12 86 PRO A CA 1
ATOM 642 C C . PRO A 1 86 ? -11.648 -10.742 -2.928 1 96.12 86 PRO A C 1
ATOM 644 O O . PRO A 1 86 ? -12.32 -9.758 -3.254 1 96.12 86 PRO A O 1
ATOM 647 N N . GLU A 1 87 ? -11.391 -11.844 -3.615 1 97.25 87 GLU A N 1
ATOM 648 C CA . GLU A 1 87 ? -10.672 -13.07 -3.312 1 97.25 87 GLU A CA 1
ATOM 649 C C . GLU A 1 87 ? -9.195 -12.953 -3.686 1 97.25 87 GLU A C 1
ATOM 651 O O . GLU A 1 87 ? -8.852 -12.328 -4.691 1 97.25 87 GLU A O 1
ATOM 656 N N . CYS A 1 88 ? -8.312 -13.531 -2.887 1 97.88 88 CYS A N 1
ATOM 657 C CA . CYS A 1 88 ? -6.875 -13.547 -3.148 1 97.88 88 CYS A CA 1
ATOM 658 C C . CYS A 1 88 ? -6.316 -14.961 -3.061 1 97.88 88 CYS A C 1
ATOM 660 O O . CYS A 1 88 ? -6.785 -15.766 -2.256 1 97.88 88 CYS A O 1
ATOM 662 N N . ILE A 1 89 ? -5.332 -15.258 -3.857 1 96.69 89 ILE A N 1
ATOM 663 C CA . ILE A 1 89 ? -4.543 -16.484 -3.771 1 96.69 89 ILE A CA 1
ATOM 664 C C . ILE A 1 89 ? -3.062 -16.156 -3.969 1 96.69 89 ILE A C 1
ATOM 666 O O . ILE A 1 89 ? -2.715 -15.289 -4.77 1 96.69 89 ILE A O 1
ATOM 670 N N . SER A 1 90 ? -2.223 -16.812 -3.238 1 95.75 90 SER A N 1
ATOM 671 C CA . SER A 1 90 ? -0.784 -16.781 -3.482 1 95.75 90 SER A CA 1
ATOM 672 C C . SER A 1 90 ? -0.355 -17.938 -4.387 1 95.75 90 SER A C 1
ATOM 674 O O . SER A 1 90 ? -0.503 -19.109 -4.02 1 95.75 90 SER A O 1
ATOM 676 N N . PHE A 1 91 ? 0.201 -17.562 -5.523 1 94.75 91 PHE A N 1
ATOM 677 C CA . PHE A 1 91 ? 0.663 -18.562 -6.48 1 94.75 91 PHE A CA 1
ATOM 678 C C . PHE A 1 91 ? 2.18 -18.703 -6.434 1 94.75 91 PHE A C 1
ATOM 680 O O . PHE A 1 91 ? 2.902 -17.719 -6.629 1 94.75 91 PHE A O 1
ATOM 687 N N . GLY A 1 92 ? 2.641 -19.875 -6.211 1 93.44 92 GLY A N 1
ATOM 688 C CA . GLY A 1 92 ? 4.074 -20.125 -6.133 1 93.44 92 GLY A CA 1
ATOM 689 C C . GLY A 1 92 ? 4.609 -20.906 -7.32 1 93.44 92 GLY A C 1
ATOM 690 O O . GLY A 1 92 ? 3.963 -21.828 -7.805 1 93.44 92 GLY A O 1
ATOM 691 N N . SER A 1 93 ? 5.762 -20.438 -7.809 1 92.12 93 SER A N 1
ATOM 692 C CA . SER A 1 93 ? 6.473 -21.141 -8.859 1 92.12 93 SER A CA 1
ATOM 693 C C . SER A 1 93 ? 7.98 -20.922 -8.758 1 92.12 93 SER A C 1
ATOM 695 O O . SER A 1 93 ? 8.43 -20.016 -8.062 1 92.12 93 SER A O 1
ATOM 697 N N . GLU A 1 94 ? 8.672 -21.828 -9.367 1 89.94 94 GLU A N 1
ATOM 698 C CA . GLU A 1 94 ? 10.125 -21.672 -9.414 1 89.94 94 GLU A CA 1
ATOM 699 C C . GLU A 1 94 ? 10.516 -20.438 -10.227 1 89.94 94 GLU A C 1
ATOM 701 O O . GLU A 1 94 ? 9.797 -20.031 -11.148 1 89.94 94 GLU A O 1
ATOM 706 N N . PRO A 1 95 ? 11.727 -19.875 -9.922 1 91.94 95 PRO A N 1
ATOM 707 C CA . PRO A 1 95 ? 12.188 -18.703 -10.688 1 91.94 95 PRO A CA 1
ATOM 708 C C . PRO A 1 95 ? 12.297 -18.984 -12.18 1 91.94 95 PRO A C 1
ATOM 710 O O . PRO A 1 95 ? 12.789 -20.047 -12.578 1 91.94 95 PRO A O 1
ATOM 713 N N . GLY A 1 96 ? 11.781 -18.094 -12.984 1 91.56 96 GLY A N 1
ATOM 714 C CA . GLY A 1 96 ? 11.922 -18.172 -14.43 1 91.56 96 GLY A CA 1
ATOM 715 C C . GLY A 1 96 ? 10.812 -18.969 -15.086 1 91.56 96 GLY A C 1
ATOM 716 O O . GLY A 1 96 ? 10.633 -18.922 -16.312 1 91.56 96 GLY A O 1
ATOM 717 N N . LYS A 1 97 ? 10.055 -19.734 -14.391 1 92 97 LYS A N 1
ATOM 718 C CA . LYS A 1 97 ? 9.016 -20.594 -14.945 1 92 97 LYS A CA 1
ATOM 719 C C . LYS A 1 97 ? 7.809 -19.781 -15.398 1 92 97 LYS A C 1
ATOM 721 O O . LYS A 1 97 ? 7.32 -18.922 -14.664 1 92 97 LYS A O 1
ATOM 726 N N . CYS A 1 98 ? 7.371 -20.031 -16.594 1 94.5 98 CYS A N 1
ATOM 727 C CA . CYS A 1 98 ? 6.121 -19.453 -17.078 1 94.5 98 CYS A CA 1
ATOM 728 C C . CYS A 1 98 ? 4.926 -20.25 -16.578 1 94.5 98 CYS A C 1
ATOM 730 O O . CYS A 1 98 ? 4.828 -21.453 -16.828 1 94.5 98 CYS A O 1
ATOM 732 N N . VAL A 1 99 ? 4.023 -19.594 -15.875 1 95.38 99 VAL A N 1
ATOM 733 C CA . VAL A 1 99 ? 2.834 -20.266 -15.367 1 95.38 99 VAL A CA 1
ATOM 734 C C . VAL A 1 99 ? 1.586 -19.469 -15.742 1 95.38 99 VAL A C 1
ATOM 736 O O . VAL A 1 99 ? 1.679 -18.281 -16.094 1 95.38 99 VAL A O 1
ATOM 739 N N . SER A 1 100 ? 0.447 -20.141 -15.773 1 96.25 100 SER A N 1
ATOM 740 C CA . SER A 1 100 ? -0.875 -19.562 -15.961 1 96.25 100 SER A CA 1
ATOM 741 C C . SER A 1 100 ? -1.861 -20.062 -14.914 1 96.25 100 SER A C 1
ATOM 743 O O . SER A 1 100 ? -1.547 -20.969 -14.148 1 96.25 100 SER A O 1
ATOM 745 N N . TYR A 1 101 ? -3.012 -19.453 -14.891 1 96.31 101 TYR A N 1
ATOM 746 C CA . TYR A 1 101 ? -4.02 -19.875 -13.922 1 96.31 101 TYR A CA 1
ATOM 747 C C . TYR A 1 101 ? -4.449 -21.312 -14.172 1 96.31 101 TYR A C 1
ATOM 749 O O . TYR A 1 101 ? -4.812 -22.016 -13.234 1 96.31 101 TYR A O 1
ATOM 757 N N . PHE A 1 102 ? -4.363 -21.781 -15.359 1 93.69 102 PHE A N 1
ATOM 758 C CA . PHE A 1 102 ? -4.777 -23.125 -15.742 1 93.69 102 PHE A CA 1
ATOM 759 C C . PHE A 1 102 ? -3.848 -24.172 -15.141 1 93.69 102 PHE A C 1
ATOM 761 O O . PHE A 1 102 ? -4.254 -25.312 -14.906 1 93.69 102 PHE A O 1
ATOM 768 N N . ASP A 1 103 ? -2.639 -23.766 -14.875 1 91.81 103 ASP A N 1
ATOM 769 C CA . ASP A 1 103 ? -1.656 -24.672 -14.289 1 91.81 103 ASP A CA 1
ATOM 770 C C . ASP A 1 103 ? -1.99 -24.984 -12.828 1 91.81 103 ASP A C 1
ATOM 772 O O . ASP A 1 103 ? -1.466 -25.938 -12.25 1 91.81 103 ASP A O 1
ATOM 776 N N . PHE A 1 104 ? -2.887 -24.172 -12.25 1 92.38 104 PHE A N 1
ATOM 777 C CA . PHE A 1 104 ? -3.18 -24.312 -10.828 1 92.38 104 PHE A CA 1
ATOM 778 C C . PHE A 1 104 ? -4.566 -24.922 -10.617 1 92.38 104 PHE A C 1
ATOM 780 O O . PHE A 1 104 ? -5 -25.109 -9.477 1 92.38 104 PHE A O 1
ATOM 787 N N . ASP A 1 105 ? -5.211 -25.156 -11.703 1 91.75 105 ASP A N 1
ATOM 788 C CA . ASP A 1 105 ? -6.492 -25.844 -11.578 1 91.75 105 ASP A CA 1
ATOM 789 C C . ASP A 1 105 ? -6.312 -27.25 -10.984 1 91.75 105 ASP A C 1
ATOM 791 O O . ASP A 1 105 ? -5.367 -27.953 -11.344 1 91.75 105 ASP A O 1
ATOM 795 N N . PRO A 1 106 ? -7.305 -27.547 -10.102 1 85.19 106 PRO A N 1
ATOM 796 C CA . PRO A 1 106 ? -7.219 -28.906 -9.562 1 85.19 106 PRO A CA 1
ATOM 797 C C . PRO A 1 106 ? -7.395 -29.984 -10.641 1 85.19 106 PRO A C 1
ATOM 799 O O . PRO A 1 106 ? -8.141 -29.781 -11.602 1 85.19 106 PRO A O 1
ATOM 802 N N . LYS A 1 107 ? -6.668 -31.016 -10.641 1 78.62 107 LYS A N 1
ATOM 803 C CA . LYS A 1 107 ? -6.758 -32.094 -11.609 1 78.62 107 LYS A CA 1
ATOM 804 C C . LYS A 1 107 ? -7.953 -33 -11.312 1 78.62 107 LYS A C 1
ATOM 806 O O . LYS A 1 107 ? -8.477 -33.656 -12.211 1 78.62 107 LYS A O 1
ATOM 811 N N . LYS A 1 108 ? -8.344 -33.031 -10.07 1 74.56 108 LYS A N 1
ATOM 812 C CA . LYS A 1 108 ? -9.469 -33.875 -9.672 1 74.56 108 LYS A CA 1
ATOM 813 C C . LYS A 1 108 ? -10.484 -33.062 -8.852 1 74.56 108 LYS A C 1
ATOM 815 O O . LYS A 1 108 ? -10.148 -32.062 -8.258 1 74.56 108 LYS A O 1
ATOM 820 N N . GLY A 1 109 ? -11.695 -33.469 -8.945 1 74.56 109 GLY A N 1
ATOM 821 C CA . GLY A 1 109 ? -12.734 -32.875 -8.125 1 74.56 109 GLY A CA 1
ATOM 822 C C . GLY A 1 109 ? -13.883 -32.312 -8.938 1 74.56 109 GLY A C 1
ATOM 823 O O . GLY A 1 109 ? -13.93 -32.469 -10.156 1 74.56 109 GLY A O 1
ATOM 824 N N . ASP A 1 110 ? -14.805 -31.672 -8.266 1 77.06 110 ASP A N 1
ATOM 825 C CA . ASP A 1 110 ? -16.078 -31.25 -8.836 1 77.06 110 ASP A CA 1
ATOM 826 C C . ASP A 1 110 ? -15.914 -30 -9.688 1 77.06 110 ASP A C 1
ATOM 828 O O . ASP A 1 110 ? -16.719 -29.734 -10.594 1 77.06 110 ASP A O 1
ATOM 832 N N . ASP A 1 111 ? -14.766 -29.281 -9.445 1 84.5 111 ASP A N 1
ATOM 833 C CA . ASP A 1 111 ? -14.594 -28.047 -10.188 1 84.5 111 ASP A CA 1
ATOM 834 C C . ASP A 1 111 ? -13.18 -27.922 -10.734 1 84.5 111 ASP A C 1
ATOM 836 O O . ASP A 1 111 ? -12.359 -27.156 -10.203 1 84.5 111 ASP A O 1
ATOM 840 N N . PRO A 1 112 ? -12.977 -28.578 -11.836 1 87.69 112 PRO A N 1
ATOM 841 C CA . PRO A 1 112 ? -11.602 -28.688 -12.344 1 87.69 112 PRO A CA 1
ATOM 842 C C . PRO A 1 112 ? -11.086 -27.359 -12.914 1 87.69 112 PRO A C 1
ATOM 844 O O . PRO A 1 112 ? -9.898 -27.25 -13.242 1 87.69 112 PRO A O 1
ATOM 847 N N . THR A 1 113 ? -11.945 -26.297 -13.023 1 93 113 THR A N 1
ATOM 848 C CA . THR A 1 113 ? -11.484 -25.016 -13.562 1 93 113 THR A CA 1
ATOM 849 C C . THR A 1 113 ? -11.727 -23.891 -12.57 1 93 113 THR A C 1
ATOM 851 O O . THR A 1 113 ? -11.898 -22.734 -12.961 1 93 113 THR A O 1
ATOM 854 N N . SER A 1 114 ? -11.766 -24.25 -11.32 1 93.12 114 SER A N 1
ATOM 855 C CA . SER A 1 114 ? -12.164 -23.297 -10.297 1 93.12 114 SER A CA 1
ATOM 856 C C . SER A 1 114 ? -11.188 -22.141 -10.211 1 93.12 114 SER A C 1
ATOM 858 O O . SER A 1 114 ? -11.594 -20.984 -10.023 1 93.12 114 SER A O 1
ATOM 860 N N . ILE A 1 115 ? -9.93 -22.438 -10.422 1 94.75 115 ILE A N 1
ATOM 861 C CA . ILE A 1 115 ? -8.922 -21.391 -10.266 1 94.75 115 ILE A CA 1
ATOM 862 C C . ILE A 1 115 ? -8.93 -20.484 -11.5 1 94.75 115 ILE A C 1
ATOM 864 O O . ILE A 1 115 ? -9.016 -19.25 -11.375 1 94.75 115 ILE A O 1
ATOM 868 N N . SER A 1 116 ? -8.805 -21.078 -12.695 1 96.25 116 SER A N 1
ATOM 869 C CA . SER A 1 116 ? -8.797 -20.281 -13.922 1 96.25 116 SER A CA 1
ATOM 870 C C . SER A 1 116 ? -10.094 -19.484 -14.07 1 96.25 116 SER A C 1
ATOM 872 O O . SER A 1 116 ? -10.078 -18.344 -14.531 1 96.25 116 SER A O 1
ATOM 874 N N . ASP A 1 117 ? -11.219 -20.031 -13.617 1 96.44 117 ASP A N 1
ATOM 875 C CA . ASP A 1 117 ? -12.492 -19.328 -13.688 1 96.44 117 ASP A CA 1
ATOM 876 C C . ASP A 1 117 ? -12.484 -18.078 -12.805 1 96.44 117 ASP A C 1
ATOM 878 O O . ASP A 1 117 ? -13.039 -17.047 -13.18 1 96.44 117 ASP A O 1
ATOM 882 N N . ALA A 1 118 ? -11.883 -18.188 -11.703 1 97.38 118 ALA A N 1
ATOM 883 C CA . ALA A 1 118 ? -11.938 -17.125 -10.703 1 97.38 118 ALA A CA 1
ATOM 884 C C . ALA A 1 118 ? -10.906 -16.031 -11.008 1 97.38 118 ALA A C 1
ATOM 886 O O . ALA A 1 118 ? -11.156 -14.852 -10.758 1 97.38 118 ALA A O 1
ATOM 887 N N . PHE A 1 119 ? -9.805 -16.438 -11.656 1 98.5 119 PHE A N 1
ATOM 888 C CA . PHE A 1 119 ? -8.703 -15.484 -11.664 1 98.5 119 PHE A CA 1
ATOM 889 C C . PHE A 1 119 ? -8.336 -15.094 -13.094 1 98.5 119 PHE A C 1
ATOM 891 O O . PHE A 1 119 ? -7.855 -13.984 -13.336 1 98.5 119 PHE A O 1
ATOM 898 N N . ASN A 1 120 ? -8.523 -15.938 -14.023 1 98.5 120 ASN A N 1
ATOM 899 C CA . ASN A 1 120 ? -8.203 -15.57 -15.398 1 98.5 120 ASN A CA 1
ATOM 900 C C . ASN A 1 120 ? -8.984 -14.344 -15.844 1 98.5 120 ASN A C 1
ATOM 902 O O . ASN A 1 120 ? -10.211 -14.305 -15.719 1 98.5 120 ASN A O 1
ATOM 906 N N . HIS A 1 121 ? -8.25 -13.328 -16.312 1 98.38 121 HIS A N 1
ATOM 907 C CA . HIS A 1 121 ? -8.828 -12.062 -16.734 1 98.38 121 HIS A CA 1
ATOM 908 C C . HIS A 1 121 ? -9.648 -11.422 -15.625 1 98.38 121 HIS A C 1
ATOM 910 O O . HIS A 1 121 ? -10.695 -10.82 -15.891 1 98.38 121 HIS A O 1
ATOM 916 N N . ASN A 1 122 ? -9.258 -11.531 -14.422 1 98.81 122 ASN A N 1
ATOM 917 C CA . ASN A 1 122 ? -10.078 -10.992 -13.344 1 98.81 122 ASN A CA 1
ATOM 918 C C . ASN A 1 122 ? -9.227 -10.32 -12.266 1 98.81 122 ASN A C 1
ATOM 920 O O . ASN A 1 122 ? -9.758 -9.719 -11.336 1 98.81 122 ASN A O 1
ATOM 924 N N . VAL A 1 123 ? -7.941 -10.375 -12.391 1 98.81 123 VAL A N 1
ATOM 925 C CA . VAL A 1 123 ? -7.02 -9.906 -11.359 1 98.81 123 VAL A CA 1
ATOM 926 C C . VAL A 1 123 ? -6.922 -8.383 -11.398 1 98.81 123 VAL A C 1
ATOM 928 O O . VAL A 1 123 ? -6.848 -7.789 -12.477 1 98.81 123 VAL A O 1
ATOM 931 N N . THR A 1 124 ? -6.836 -7.797 -10.164 1 98.88 124 THR A N 1
ATOM 932 C CA . THR A 1 124 ? -6.836 -6.344 -10.078 1 98.88 124 THR A CA 1
ATOM 933 C C . THR A 1 124 ? -5.652 -5.844 -9.258 1 98.88 124 THR A C 1
ATOM 935 O O . THR A 1 124 ? -5.258 -4.684 -9.359 1 98.88 124 THR A O 1
ATOM 938 N N . SER A 1 125 ? -5.082 -6.609 -8.375 1 98.81 125 SER A N 1
ATOM 939 C CA . SER A 1 125 ? -3.949 -6.262 -7.527 1 98.81 125 SER A CA 1
ATOM 940 C C . SER A 1 125 ? -2.924 -7.391 -7.48 1 98.81 125 SER A C 1
ATOM 942 O O . SER A 1 125 ? -3.287 -8.57 -7.516 1 98.81 125 SER A O 1
ATOM 944 N N . ILE A 1 126 ? -1.623 -7.031 -7.406 1 98.81 126 ILE A N 1
ATOM 945 C CA . ILE A 1 126 ? -0.554 -8.023 -7.492 1 98.81 126 ILE A CA 1
ATOM 946 C C . ILE A 1 126 ? 0.584 -7.633 -6.551 1 98.81 126 ILE A C 1
ATOM 948 O O . ILE A 1 126 ? 0.928 -6.457 -6.434 1 98.81 126 ILE A O 1
ATOM 952 N N . SER A 1 127 ? 1.188 -8.648 -5.91 1 98.75 127 SER A N 1
ATOM 953 C CA . SER A 1 127 ? 2.398 -8.43 -5.125 1 98.75 127 SER A CA 1
ATOM 954 C C . SER A 1 127 ? 3.264 -9.688 -5.082 1 98.75 127 SER A C 1
ATOM 956 O O . SER A 1 127 ? 2.756 -10.789 -4.855 1 98.75 127 SER A O 1
ATOM 958 N N . THR A 1 128 ? 4.504 -9.508 -5.289 1 97.81 128 THR A N 1
ATOM 959 C CA . THR A 1 128 ? 5.457 -10.594 -5.105 1 97.81 128 THR A CA 1
ATOM 960 C C . THR A 1 128 ? 6 -10.609 -3.682 1 97.81 128 THR A C 1
ATOM 962 O O . THR A 1 128 ? 6.23 -9.555 -3.09 1 97.81 128 THR A O 1
ATOM 965 N N . ASN A 1 129 ? 6.273 -11.766 -3.156 1 95 129 ASN A N 1
ATOM 966 C CA . ASN A 1 129 ? 6.703 -11.867 -1.765 1 95 129 ASN A CA 1
ATOM 967 C C . ASN A 1 129 ? 8.141 -11.383 -1.584 1 95 129 ASN A C 1
ATOM 969 O O . ASN A 1 129 ? 8.508 -10.906 -0.509 1 95 129 ASN A O 1
ATOM 973 N N . THR A 1 130 ? 8.898 -11.438 -2.646 1 93.81 130 THR A N 1
ATOM 974 C CA . THR A 1 130 ? 10.32 -11.133 -2.566 1 93.81 130 THR A CA 1
ATOM 975 C C . THR A 1 130 ? 10.586 -9.672 -2.939 1 93.81 130 THR A C 1
ATOM 977 O O . THR A 1 130 ? 11.703 -9.18 -2.783 1 93.81 130 THR A O 1
ATOM 980 N N . GLY A 1 131 ? 9.656 -9.016 -3.475 1 94.62 131 GLY A N 1
ATOM 981 C CA . GLY A 1 131 ? 9.875 -7.668 -3.977 1 94.62 131 GLY A CA 1
ATOM 982 C C . GLY A 1 131 ? 10.523 -7.641 -5.348 1 94.62 131 GLY A C 1
ATOM 983 O O . GLY A 1 131 ? 10.734 -6.566 -5.918 1 94.62 131 GLY A O 1
ATOM 984 N N . GLY A 1 132 ? 10.766 -8.766 -5.875 1 95.69 132 GLY A N 1
ATOM 985 C CA . GLY A 1 132 ? 11.305 -8.852 -7.223 1 95.69 132 GLY A CA 1
ATOM 986 C C . GLY A 1 132 ? 10.258 -8.656 -8.305 1 95.69 132 GLY A C 1
ATOM 987 O O . GLY A 1 132 ? 9.078 -8.977 -8.094 1 95.69 132 GLY A O 1
ATOM 988 N N . VAL A 1 133 ? 10.68 -8.227 -9.414 1 97.31 133 VAL A N 1
ATOM 989 C CA . VAL A 1 133 ? 9.781 -7.945 -10.523 1 97.31 133 VAL A CA 1
ATOM 990 C C . VAL A 1 133 ? 9.398 -9.242 -11.227 1 97.31 133 VAL A C 1
ATOM 992 O O . VAL A 1 133 ? 10.25 -10.117 -11.438 1 97.31 133 VAL A O 1
ATOM 995 N N . CYS A 1 134 ? 8.172 -9.359 -11.516 1 98 134 CYS A N 1
ATOM 996 C CA . CYS A 1 134 ? 7.641 -10.391 -12.406 1 98 134 CYS A CA 1
ATOM 997 C C . CYS A 1 134 ? 7.051 -9.773 -13.664 1 98 134 CYS A C 1
ATOM 999 O O . CYS A 1 134 ? 6.805 -8.57 -13.711 1 98 134 CYS A O 1
ATOM 1001 N N . GLN A 1 135 ? 6.922 -10.617 -14.664 1 97.69 135 GLN A N 1
ATOM 1002 C CA . GLN A 1 135 ? 6.289 -10.203 -15.914 1 97.69 135 GLN A CA 1
ATOM 1003 C C . GLN A 1 135 ? 4.93 -10.867 -16.094 1 97.69 135 GLN A C 1
ATOM 1005 O O . GLN A 1 135 ? 4.793 -12.078 -15.883 1 97.69 135 GLN A O 1
ATOM 1010 N N . PHE A 1 136 ? 3.941 -10.055 -16.453 1 98.44 136 PHE A N 1
ATOM 1011 C CA . PHE A 1 136 ? 2.572 -10.531 -16.625 1 98.44 136 PHE A CA 1
ATOM 1012 C C . PHE A 1 136 ? 2.117 -10.367 -18.062 1 98.44 136 PHE A C 1
ATOM 1014 O O . PHE A 1 136 ? 2.439 -9.367 -18.719 1 98.44 136 PHE A O 1
ATOM 1021 N N . TYR A 1 137 ? 1.284 -11.352 -18.531 1 97.94 137 TYR A N 1
ATOM 1022 C CA . TYR A 1 137 ? 0.965 -11.391 -19.953 1 97.94 137 TYR A CA 1
ATOM 1023 C C . TYR A 1 137 ? -0.528 -11.594 -20.172 1 97.94 137 TYR A C 1
ATOM 1025 O O . TYR A 1 137 ? -1.218 -12.148 -19.297 1 97.94 137 TYR A O 1
ATOM 1033 N N . HIS A 1 138 ? -0.951 -11.289 -21.359 1 96.88 138 HIS A N 1
ATOM 1034 C CA . HIS A 1 138 ? -2.352 -11.375 -21.75 1 96.88 138 HIS A CA 1
ATOM 1035 C C . HIS A 1 138 ? -2.732 -12.805 -22.125 1 96.88 138 HIS A C 1
ATOM 1037 O O . HIS A 1 138 ? -3.908 -13.18 -22.062 1 96.88 138 HIS A O 1
ATOM 1043 N N . TYR A 1 139 ? -1.772 -13.531 -22.5 1 94.44 139 TYR A N 1
ATOM 1044 C CA . TYR A 1 139 ? -2.062 -14.836 -23.078 1 94.44 139 TYR A CA 1
ATOM 1045 C C . TYR A 1 139 ? -1.297 -15.938 -22.344 1 94.44 139 TYR A C 1
ATOM 1047 O O . TYR A 1 139 ? -0.347 -15.656 -21.609 1 94.44 139 TYR A O 1
ATOM 1055 N N . THR A 1 140 ? -1.767 -17.109 -22.594 1 93.31 140 THR A N 1
ATOM 1056 C CA . THR A 1 140 ? -1.031 -18.25 -22.078 1 93.31 140 THR A CA 1
ATOM 1057 C C . THR A 1 140 ? 0.341 -18.359 -22.734 1 93.31 140 THR A C 1
ATOM 1059 O O . THR A 1 140 ? 0.53 -17.906 -23.859 1 93.31 140 THR A O 1
ATOM 1062 N N . GLY A 1 141 ? 1.228 -18.828 -22.016 1 92.44 141 GLY A N 1
ATOM 1063 C CA . GLY A 1 141 ? 2.539 -19.094 -22.594 1 92.44 141 GLY A CA 1
ATOM 1064 C C . GLY A 1 141 ? 3.473 -17.891 -22.5 1 92.44 141 GLY A C 1
ATOM 1065 O O . GLY A 1 141 ? 4.465 -17.828 -23.234 1 92.44 141 GLY A O 1
ATOM 1066 N N . CYS A 1 142 ? 3.061 -16.938 -21.656 1 93.94 142 CYS A N 1
ATOM 1067 C CA . CYS A 1 142 ? 3.881 -15.758 -21.453 1 93.94 142 CYS A CA 1
ATOM 1068 C C . CYS A 1 142 ? 4.18 -15.078 -22.797 1 93.94 142 CYS A C 1
ATOM 1070 O O . CYS A 1 142 ? 3.262 -14.688 -23.516 1 93.94 142 CYS A O 1
ATOM 1072 N N . ASP A 1 143 ? 5.289 -14.766 -23.156 1 85.38 143 ASP A N 1
ATOM 1073 C CA . ASP A 1 143 ? 5.609 -14.047 -24.391 1 85.38 143 ASP A CA 1
ATOM 1074 C C . ASP A 1 143 ? 6.062 -15 -25.484 1 85.38 143 ASP A C 1
ATOM 1076 O O . ASP A 1 143 ? 6.93 -14.664 -26.297 1 85.38 143 ASP A O 1
ATOM 1080 N N . ASP A 1 144 ? 5.508 -16.094 -25.578 1 83.81 144 ASP A N 1
ATOM 1081 C CA . ASP A 1 144 ? 5.938 -17.094 -26.547 1 83.81 144 ASP A CA 1
ATOM 1082 C C . ASP A 1 144 ? 5.723 -16.594 -27.984 1 83.81 144 ASP A C 1
ATOM 1084 O O . ASP A 1 144 ? 6.508 -16.922 -28.875 1 83.81 144 ASP A O 1
ATOM 1088 N N . LYS A 1 145 ? 4.719 -15.789 -28.234 1 83.69 145 LYS A N 1
ATOM 1089 C CA . LYS A 1 145 ? 4.406 -15.305 -29.578 1 83.69 145 LYS A CA 1
ATOM 1090 C C . LYS A 1 145 ? 5.055 -13.953 -29.844 1 83.69 145 LYS A C 1
ATOM 1092 O O . LYS A 1 145 ? 5.008 -13.445 -30.969 1 83.69 145 LYS A O 1
ATOM 1097 N N . LEU A 1 146 ? 5.699 -13.367 -28.844 1 84.25 146 LEU A N 1
ATOM 1098 C CA . LEU A 1 146 ? 6.43 -12.109 -28.938 1 84.25 146 LEU A CA 1
ATOM 1099 C C . LEU A 1 146 ? 5.496 -10.953 -29.281 1 84.25 146 LEU A C 1
ATOM 1101 O O . LEU A 1 146 ? 5.902 -9.992 -29.938 1 84.25 146 LEU A O 1
ATOM 1105 N N . ASP A 1 147 ? 4.285 -11.078 -28.969 1 82.81 147 ASP A N 1
ATOM 1106 C CA . ASP A 1 147 ? 3.305 -10.039 -29.281 1 82.81 147 ASP A CA 1
ATOM 1107 C C . ASP A 1 147 ? 2.9 -9.266 -28.031 1 82.81 147 ASP A C 1
ATOM 1109 O O . ASP A 1 147 ? 2.162 -8.281 -28.125 1 82.81 147 ASP A O 1
ATOM 11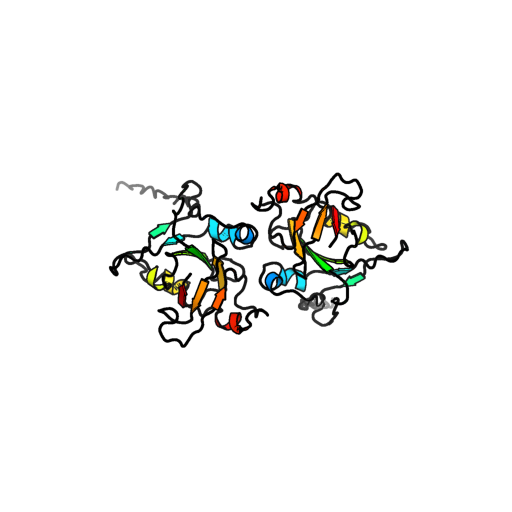13 N N . ASP A 1 148 ? 3.365 -9.742 -26.891 1 85 148 ASP A N 1
ATOM 1114 C CA . ASP A 1 148 ? 3.049 -9.109 -25.625 1 85 148 ASP A CA 1
ATOM 1115 C C . ASP A 1 148 ? 4.316 -8.844 -24.812 1 85 148 ASP A C 1
ATOM 1117 O O . ASP A 1 148 ? 4.93 -9.773 -24.281 1 85 148 ASP A O 1
ATOM 1121 N N . ARG A 1 149 ? 4.738 -7.621 -24.734 1 88.56 149 ARG A N 1
ATOM 1122 C CA . ARG A 1 149 ? 5.953 -7.277 -24 1 88.56 149 ARG A CA 1
ATOM 1123 C C . ARG A 1 149 ? 5.777 -7.523 -22.5 1 88.56 149 ARG A C 1
ATOM 1125 O O . ARG A 1 149 ? 6.758 -7.594 -21.766 1 88.56 149 ARG A O 1
ATOM 1132 N N . GLY A 1 150 ? 4.59 -7.691 -22.094 1 95.69 150 GLY A N 1
ATOM 1133 C CA . GLY A 1 150 ? 4.301 -7.992 -20.703 1 95.69 150 GLY A CA 1
ATOM 1134 C C . GLY A 1 150 ? 4.336 -6.766 -19.812 1 95.69 150 GLY A C 1
ATOM 1135 O O . GLY A 1 150 ? 4.828 -5.711 -20.219 1 95.69 150 GLY A O 1
ATOM 1136 N N . LEU A 1 151 ? 3.795 -6.879 -18.688 1 97.69 151 LEU A N 1
ATOM 1137 C CA . LEU A 1 151 ? 3.867 -5.871 -17.641 1 97.69 151 LEU A CA 1
ATOM 1138 C C . LEU A 1 151 ? 4.855 -6.285 -16.547 1 97.69 151 LEU A C 1
ATOM 1140 O O . LEU A 1 151 ? 4.723 -7.355 -15.961 1 97.69 151 LEU A O 1
ATOM 1144 N N . SER A 1 152 ? 5.809 -5.48 -16.359 1 97.25 152 SER A N 1
ATOM 1145 C CA . SER A 1 152 ? 6.809 -5.734 -15.32 1 97.25 152 SER A CA 1
ATOM 1146 C C . SER A 1 152 ? 6.445 -5.039 -14.016 1 97.25 152 SER A C 1
ATOM 1148 O O . SER A 1 152 ? 6.363 -3.809 -13.961 1 97.25 152 SER A O 1
ATOM 1150 N N . THR A 1 153 ? 6.164 -5.801 -12.961 1 97.81 153 THR A N 1
ATOM 1151 C CA . THR A 1 153 ? 5.844 -5.184 -11.68 1 97.81 153 THR A CA 1
ATOM 1152 C C . THR A 1 153 ? 6.082 -6.16 -10.531 1 97.81 153 THR A C 1
ATOM 1154 O O . THR A 1 153 ? 6.027 -7.375 -10.719 1 97.81 153 THR A O 1
ATOM 1157 N N . SER A 1 154 ? 6.453 -5.637 -9.414 1 98 154 SER A N 1
ATOM 1158 C CA . SER A 1 154 ? 6.555 -6.422 -8.188 1 98 154 SER A CA 1
ATOM 1159 C C . SER A 1 154 ? 5.371 -6.148 -7.266 1 98 154 SER A C 1
ATOM 1161 O O . SER A 1 154 ? 5.094 -6.938 -6.355 1 98 154 SER A O 1
ATOM 1163 N N . TYR A 1 155 ? 4.762 -5.09 -7.426 1 98.62 155 TYR A N 1
ATOM 1164 C CA . TYR A 1 155 ? 3.637 -4.625 -6.621 1 98.62 155 TYR A CA 1
ATOM 1165 C C . TYR A 1 155 ? 2.725 -3.713 -7.43 1 98.62 155 TYR A C 1
ATOM 1167 O O . TYR A 1 155 ? 3.195 -2.787 -8.094 1 98.62 155 TYR A O 1
ATOM 1175 N N . ASN A 1 156 ? 1.459 -3.969 -7.426 1 98.75 156 ASN A N 1
ATOM 1176 C CA . ASN A 1 156 ? 0.433 -3.119 -8.023 1 98.75 156 ASN A CA 1
ATOM 1177 C C . ASN A 1 156 ? -0.852 -3.133 -7.195 1 98.75 156 ASN A C 1
ATOM 1179 O O . ASN A 1 156 ? -1.53 -4.16 -7.113 1 98.75 156 ASN A O 1
ATOM 1183 N N . TYR A 1 157 ? -1.141 -2 -6.57 1 98.75 157 TYR A N 1
ATOM 1184 C CA . TYR A 1 157 ? -2.281 -1.874 -5.672 1 98.75 157 TYR A CA 1
ATOM 1185 C C . TYR A 1 157 ? -3.594 -1.905 -6.445 1 98.75 157 TYR A C 1
ATOM 1187 O O . TYR A 1 157 ? -4.586 -2.461 -5.973 1 98.75 157 TYR A O 1
ATOM 1195 N N . ASN A 1 158 ? -3.619 -1.335 -7.605 1 98.69 158 ASN A N 1
ATOM 1196 C CA . ASN A 1 158 ? -4.777 -1.204 -8.484 1 98.69 158 ASN A CA 1
ATOM 1197 C C . ASN A 1 158 ? -4.355 -1.094 -9.945 1 98.69 158 ASN A C 1
ATOM 1199 O O . ASN A 1 158 ? -3.965 -0.019 -10.406 1 98.69 158 ASN A O 1
ATOM 1203 N N . LEU A 1 159 ? -4.551 -2.143 -10.672 1 98.69 159 LEU A N 1
ATOM 1204 C CA . LEU A 1 159 ? -4.133 -2.197 -12.07 1 98.69 159 LEU A CA 1
ATOM 1205 C C . LEU A 1 159 ? -4.941 -1.221 -12.914 1 98.69 159 LEU A C 1
ATOM 1207 O O . LEU A 1 159 ? -4.57 -0.926 -14.055 1 98.69 159 LEU A O 1
ATOM 1211 N N . ASN A 1 160 ? -6.027 -0.733 -12.359 1 98.06 160 ASN A N 1
ATOM 1212 C CA . ASN A 1 160 ? -6.883 0.166 -13.125 1 98.06 160 ASN A CA 1
ATOM 1213 C C . ASN A 1 160 ? -6.398 1.609 -13.047 1 98.06 160 ASN A C 1
ATOM 1215 O O . ASN A 1 160 ? -7.102 2.531 -13.461 1 98.06 160 ASN A O 1
ATOM 1219 N N . VAL A 1 161 ? -5.301 1.812 -12.422 1 96.56 161 VAL A N 1
ATOM 1220 C CA . VAL A 1 161 ? -4.719 3.146 -12.328 1 96.56 161 VAL A CA 1
ATOM 1221 C C . VAL A 1 161 ? -3.492 3.244 -13.234 1 96.56 161 VAL A C 1
ATOM 1223 O O . VAL A 1 161 ? -2.547 2.463 -13.094 1 96.56 161 VAL A O 1
ATOM 1226 N N . SER A 1 162 ? -3.578 4.195 -14.117 1 96.12 162 SER A N 1
ATOM 1227 C CA . SER A 1 162 ? -2.422 4.449 -14.969 1 96.12 162 SER A CA 1
ATOM 1228 C C . SER A 1 162 ? -1.261 5.031 -14.172 1 96.12 162 SER A C 1
ATOM 1230 O O . SER A 1 162 ? -1.441 5.984 -13.406 1 96.12 162 SER A O 1
ATOM 1232 N N . LEU A 1 163 ? -0.12 4.418 -14.297 1 95.69 163 LEU A N 1
ATOM 1233 C CA . LEU A 1 163 ? 1.053 4.867 -13.555 1 95.69 163 LEU A CA 1
ATOM 1234 C C . LEU A 1 163 ? 2.018 5.621 -14.461 1 95.69 163 LEU A C 1
ATOM 1236 O O . LEU A 1 163 ? 2.168 5.277 -15.641 1 95.69 163 LEU A O 1
ATOM 1240 N N . PRO A 1 164 ? 2.684 6.594 -13.938 1 91.88 164 PRO A N 1
ATOM 1241 C CA . PRO A 1 164 ? 3.607 7.375 -14.766 1 91.88 164 PRO A CA 1
ATOM 1242 C C . PRO A 1 164 ? 4.766 6.539 -15.305 1 91.88 164 PRO A C 1
ATOM 1244 O O . PRO A 1 164 ? 5.246 6.789 -16.406 1 91.88 164 PRO A O 1
ATOM 1247 N N . GLU A 1 165 ? 5.223 5.547 -14.562 1 92.88 165 GLU A N 1
ATOM 1248 C CA . GLU A 1 165 ? 6.359 4.727 -14.977 1 92.88 165 GLU A CA 1
ATOM 1249 C C . GLU A 1 165 ? 5.984 3.818 -16.141 1 92.88 165 GLU A C 1
ATOM 1251 O O . GLU A 1 165 ? 6.84 3.465 -16.969 1 92.88 165 GLU A O 1
ATOM 1256 N N . ASP A 1 166 ? 4.719 3.412 -16.172 1 94.5 166 ASP A N 1
ATOM 1257 C CA . ASP A 1 166 ? 4.215 2.559 -17.234 1 94.5 166 ASP A CA 1
ATOM 1258 C C . ASP A 1 166 ? 2.713 2.748 -17.438 1 94.5 166 ASP A C 1
ATOM 1260 O O . ASP A 1 166 ? 1.91 2.051 -16.812 1 94.5 166 ASP A O 1
ATOM 1264 N N . PRO A 1 167 ? 2.326 3.604 -18.312 1 94.25 167 PRO A N 1
ATOM 1265 C CA . PRO A 1 167 ? 0.906 3.906 -18.5 1 94.25 167 PRO A CA 1
ATOM 1266 C C . PRO A 1 167 ? 0.115 2.717 -19.031 1 94.25 167 PRO A C 1
ATOM 1268 O O . PRO A 1 167 ? -1.118 2.721 -18.984 1 94.25 167 PRO A O 1
ATOM 1271 N N . ARG A 1 168 ? 0.773 1.655 -19.531 1 95.62 168 ARG A N 1
ATOM 1272 C CA . ARG A 1 168 ? 0.093 0.487 -20.078 1 95.62 168 ARG A CA 1
ATOM 1273 C C . ARG A 1 168 ? -0.443 -0.408 -18.969 1 95.62 168 ARG A C 1
ATOM 1275 O O . ARG A 1 168 ? -1.124 -1.4 -19.234 1 95.62 168 ARG A O 1
ATOM 1282 N N . THR A 1 169 ? -0.186 -0.035 -17.719 1 97.44 169 THR A N 1
ATOM 1283 C CA . THR A 1 169 ? -0.626 -0.823 -16.578 1 97.44 169 THR A CA 1
ATOM 1284 C C . THR A 1 169 ? -2.117 -1.136 -16.672 1 97.44 169 THR A C 1
ATOM 1286 O O . THR A 1 169 ? -2.535 -2.27 -16.438 1 97.44 169 THR A O 1
ATOM 1289 N N . VAL A 1 170 ? -2.92 -0.237 -17.125 1 97.88 170 VAL A N 1
ATOM 1290 C CA . VAL A 1 170 ? -4.371 -0.366 -17.125 1 97.88 170 VAL A CA 1
ATOM 1291 C C . VAL A 1 170 ? -4.789 -1.419 -18.156 1 97.88 170 VAL A C 1
ATOM 1293 O O . VAL A 1 170 ? -5.879 -1.987 -18.062 1 97.88 170 VAL A O 1
ATOM 1296 N N . GLU A 1 171 ? -3.959 -1.732 -19.141 1 97.38 171 GLU A N 1
ATOM 1297 C CA . GLU A 1 171 ? -4.262 -2.752 -20.141 1 97.38 171 GLU A CA 1
ATOM 1298 C C . GLU A 1 171 ? -4.305 -4.145 -19.516 1 97.38 171 GLU A C 1
ATOM 1300 O O . GLU A 1 171 ? -4.875 -5.07 -20.078 1 97.38 171 GLU A O 1
ATOM 1305 N N . TYR A 1 172 ? -3.746 -4.227 -18.406 1 98.19 172 TYR A N 1
ATOM 1306 C CA . TYR A 1 172 ? -3.633 -5.539 -17.781 1 98.19 172 TYR A CA 1
ATOM 1307 C C . TYR A 1 172 ? -4.676 -5.711 -16.688 1 98.19 172 TYR A C 1
ATOM 1309 O O . TYR A 1 172 ? -4.789 -6.789 -16.094 1 98.19 172 TYR A O 1
ATOM 1317 N N . PHE A 1 173 ? -5.449 -4.66 -16.391 1 98.75 173 PHE A N 1
ATOM 1318 C CA . PHE A 1 173 ? -6.566 -4.758 -15.469 1 98.75 173 PHE A CA 1
ATOM 1319 C C . PHE A 1 173 ? -7.574 -5.797 -15.938 1 98.75 173 PHE A C 1
ATOM 1321 O O . PHE A 1 173 ? -8.172 -5.648 -17 1 98.75 173 PHE A O 1
ATOM 1328 N N . ARG A 1 174 ? -7.719 -6.801 -15.18 1 98.69 174 ARG A N 1
ATOM 1329 C CA . ARG A 1 174 ? -8.594 -7.914 -15.523 1 98.69 174 ARG A CA 1
ATOM 1330 C C . ARG A 1 174 ? -8.273 -8.461 -16.906 1 98.69 174 ARG A C 1
ATOM 1332 O O . ARG A 1 174 ? -9.18 -8.766 -17.688 1 98.69 174 ARG A O 1
ATOM 1339 N N . ASN A 1 175 ? -7.004 -8.602 -17.203 1 98.44 175 ASN A N 1
ATOM 1340 C CA . ASN A 1 175 ? -6.594 -9.055 -18.516 1 98.44 175 ASN A CA 1
ATOM 1341 C C . ASN A 1 175 ? -5.25 -9.773 -18.484 1 98.44 175 ASN A C 1
ATOM 1343 O O . ASN A 1 175 ? -4.426 -9.609 -19.375 1 98.44 175 ASN A O 1
ATOM 1347 N N . ILE A 1 176 ? -4.996 -10.461 -17.438 1 98.38 176 ILE A N 1
ATOM 1348 C CA . ILE A 1 176 ? -3.791 -11.266 -17.281 1 98.38 176 ILE A CA 1
ATOM 1349 C C . ILE A 1 176 ? -4.148 -12.75 -17.359 1 98.38 176 ILE A C 1
ATOM 1351 O O . ILE A 1 176 ? -5.18 -13.18 -16.844 1 98.38 176 ILE A O 1
ATOM 1355 N N . THR A 1 177 ? -3.305 -13.516 -17.984 1 97.94 177 THR A N 1
ATOM 1356 C CA . THR A 1 177 ? -3.535 -14.953 -18.094 1 97.94 177 THR A CA 1
ATOM 1357 C C . THR A 1 177 ? -2.336 -15.734 -17.562 1 97.94 177 THR A C 1
ATOM 1359 O O . THR A 1 177 ? -2.494 -16.812 -17 1 97.94 177 THR A O 1
ATOM 1362 N N . SER A 1 178 ? -1.117 -15.203 -17.766 1 97.5 178 SER A N 1
ATOM 1363 C CA . SER A 1 178 ? 0.095 -15.914 -17.375 1 97.5 178 SER A CA 1
ATOM 1364 C C . SER A 1 178 ? 1.143 -14.945 -16.828 1 97.5 178 SER A C 1
ATOM 1366 O O . SER A 1 178 ? 0.983 -13.734 -16.922 1 97.5 178 SER A O 1
ATOM 1368 N N . TRP A 1 179 ? 2.189 -15.508 -16.203 1 97.88 179 TRP A N 1
ATOM 1369 C CA . TRP A 1 179 ? 3.266 -14.688 -15.664 1 97.88 179 TRP A CA 1
ATOM 1370 C C . TRP A 1 179 ? 4.527 -15.508 -15.438 1 97.88 179 TRP A C 1
ATOM 1372 O O . TRP A 1 179 ? 4.488 -16.75 -15.484 1 97.88 179 TRP A O 1
ATOM 1382 N N . ARG A 1 180 ? 5.621 -14.781 -15.305 1 96.19 180 ARG A N 1
ATOM 1383 C CA . ARG A 1 180 ? 6.934 -15.352 -15.016 1 96.19 180 ARG A CA 1
ATOM 1384 C C . ARG A 1 180 ? 7.746 -14.414 -14.125 1 96.19 180 ARG A C 1
ATOM 1386 O O . ARG A 1 180 ? 7.699 -13.195 -14.281 1 96.19 180 ARG A O 1
ATOM 1393 N N . CYS A 1 181 ? 8.43 -15.094 -13.188 1 95.5 181 CYS A N 1
ATOM 1394 C CA . CYS A 1 181 ? 9.219 -14.289 -12.258 1 95.5 181 CYS A CA 1
ATOM 1395 C C . CYS A 1 181 ? 10.688 -14.68 -12.305 1 95.5 181 CYS A C 1
ATOM 1397 O O . CYS A 1 181 ? 11.016 -15.859 -12.484 1 95.5 181 CYS A O 1
ATOM 1399 N N . MET B 1 1 ? -59.906 22.578 8.641 1 27.77 1 MET B N 1
ATOM 1400 C CA . MET B 1 1 ? -58.594 22.234 9.141 1 27.77 1 MET B CA 1
ATOM 1401 C C . MET B 1 1 ? -57.656 21.797 7.996 1 27.77 1 MET B C 1
ATOM 1403 O O . MET B 1 1 ? -57.875 20.719 7.43 1 27.77 1 MET B O 1
ATOM 1407 N N . LYS B 1 2 ? -57.156 22.812 7.168 1 35.12 2 LYS B N 1
ATOM 1408 C CA . LYS B 1 2 ? -56.375 22.703 5.957 1 35.12 2 LYS B CA 1
ATOM 1409 C C . LYS B 1 2 ? -55 22.078 6.254 1 35.12 2 LYS B C 1
ATOM 1411 O O . LYS B 1 2 ? -54.219 22.625 7.055 1 35.12 2 LYS B O 1
ATOM 1416 N N . CYS B 1 3 ? -54.906 20.781 6.336 1 32.97 3 CYS B N 1
ATOM 1417 C CA . CYS B 1 3 ? -53.688 20.016 6.52 1 32.97 3 CYS B CA 1
ATOM 1418 C C . CYS B 1 3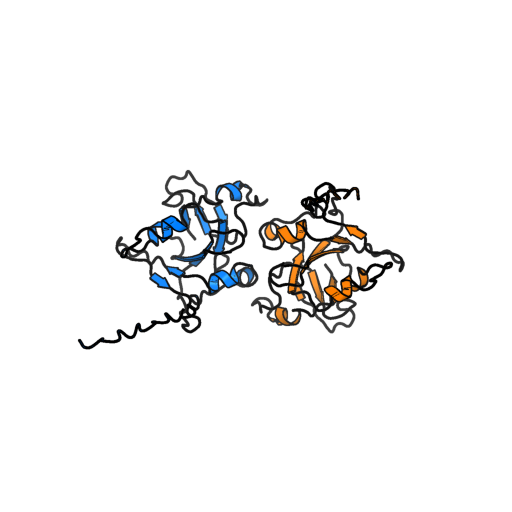 ? -52.688 20.344 5.426 1 32.97 3 CYS B C 1
ATOM 1420 O O . CYS B 1 3 ? -52.938 20.078 4.246 1 32.97 3 CYS B O 1
ATOM 1422 N N . THR B 1 4 ? -51.938 21.484 5.574 1 35.75 4 THR B N 1
ATOM 1423 C CA . THR B 1 4 ? -50.812 21.844 4.703 1 35.75 4 THR B CA 1
ATOM 1424 C C . THR B 1 4 ? -49.781 20.719 4.645 1 35.75 4 THR B C 1
ATOM 1426 O O . THR B 1 4 ? -49.344 20.219 5.68 1 35.75 4 THR B O 1
ATOM 1429 N N . SER B 1 5 ? -49.812 19.906 3.551 1 35.03 5 SER B N 1
ATOM 1430 C CA . SER B 1 5 ? -48.875 18.875 3.127 1 35.03 5 SER B CA 1
ATOM 1431 C C . SER B 1 5 ? -47.469 19.453 3.002 1 35.03 5 SER B C 1
ATOM 1433 O O . SER B 1 5 ? -47.219 20.312 2.16 1 35.03 5 SER B O 1
ATOM 1435 N N . THR B 1 6 ? -46.75 19.531 4.188 1 30.45 6 THR B N 1
ATOM 1436 C CA . THR B 1 6 ? -45.344 19.922 4.188 1 30.45 6 THR B CA 1
ATOM 1437 C C . THR B 1 6 ? -44.5 18.969 3.336 1 30.45 6 THR B C 1
ATOM 1439 O O . THR B 1 6 ? -44.438 17.781 3.627 1 30.45 6 THR B O 1
ATOM 1442 N N . ALA B 1 7 ? -44.344 19.219 2.008 1 31.64 7 ALA B N 1
ATOM 1443 C CA . ALA B 1 7 ? -43.375 18.562 1.104 1 31.64 7 ALA B CA 1
ATOM 1444 C C . ALA B 1 7 ? -41.969 18.656 1.646 1 31.64 7 ALA B C 1
ATOM 1446 O O . ALA B 1 7 ? -41.469 19.75 1.899 1 31.64 7 ALA B O 1
ATOM 1447 N N . PHE B 1 8 ? -41.562 17.594 2.389 1 31.02 8 PHE B N 1
ATOM 1448 C CA . PHE B 1 8 ? -40.188 17.438 2.807 1 31.02 8 PHE B CA 1
ATOM 1449 C C . PHE B 1 8 ? -39.281 17.312 1.597 1 31.02 8 PHE B C 1
ATOM 1451 O O . PHE B 1 8 ? -39.406 16.375 0.806 1 31.02 8 PHE B O 1
ATOM 1458 N N . ALA B 1 9 ? -38.844 18.453 1.103 1 25.08 9 ALA B N 1
ATOM 1459 C CA . ALA B 1 9 ? -37.781 18.422 0.107 1 25.08 9 ALA B CA 1
ATOM 1460 C C . ALA B 1 9 ? -36.562 17.641 0.619 1 25.08 9 ALA B C 1
ATOM 1462 O O . ALA B 1 9 ? -36 17.969 1.664 1 25.08 9 ALA B O 1
ATOM 1463 N N . LEU B 1 10 ? -36.656 16.359 0.322 1 28.8 10 LEU B N 1
ATOM 1464 C CA . LEU B 1 10 ? -35.438 15.562 0.465 1 28.8 10 LEU B CA 1
ATOM 1465 C C . LEU B 1 10 ? -34.281 16.203 -0.29 1 28.8 10 LEU B C 1
ATOM 1467 O O . LEU B 1 10 ? -34.281 16.25 -1.522 1 28.8 10 LEU B O 1
ATOM 1471 N N . LEU B 1 11 ? -33.719 17.281 0.29 1 22.55 11 LEU B N 1
ATOM 1472 C CA . LEU B 1 11 ? -32.469 17.719 -0.307 1 22.55 11 LEU B CA 1
ATOM 1473 C C . LEU B 1 11 ? -31.438 16.594 -0.319 1 22.55 11 LEU B C 1
ATOM 1475 O O . LEU B 1 11 ? -31.016 16.109 0.739 1 22.55 11 LEU B O 1
ATOM 1479 N N . ALA B 1 12 ? -31.609 15.773 -1.29 1 23.7 12 ALA B N 1
ATOM 1480 C CA . ALA B 1 12 ? -30.484 14.867 -1.528 1 23.7 12 ALA B CA 1
ATOM 1481 C C . ALA B 1 12 ? -29.172 15.641 -1.636 1 23.7 12 ALA B C 1
ATOM 1483 O O . ALA B 1 12 ? -29.016 16.5 -2.512 1 23.7 12 ALA B O 1
ATOM 1484 N N . ALA B 1 13 ? -28.547 15.953 -0.519 1 26 13 ALA B N 1
ATOM 1485 C CA . ALA B 1 13 ? -27.172 16.438 -0.598 1 26 13 ALA B CA 1
ATOM 1486 C C . ALA B 1 13 ? -26.344 15.562 -1.543 1 26 13 ALA B C 1
ATOM 1488 O O . ALA B 1 13 ? -26.219 14.352 -1.34 1 26 13 ALA B O 1
ATOM 1489 N N . ALA B 1 14 ? -26.438 15.852 -2.83 1 26.17 14 ALA B N 1
ATOM 1490 C CA . ALA B 1 14 ? -25.484 15.266 -3.762 1 26.17 14 ALA B CA 1
ATOM 1491 C C . ALA B 1 14 ? -24.078 15.281 -3.176 1 26.17 14 ALA B C 1
ATOM 1493 O O . ALA B 1 14 ? -23.609 16.312 -2.701 1 26.17 14 ALA B O 1
ATOM 1494 N N . ALA B 1 15 ? -23.719 14.211 -2.592 1 27.44 15 ALA B N 1
ATOM 1495 C CA . ALA B 1 15 ? -22.312 14.023 -2.264 1 27.44 15 ALA B CA 1
ATOM 1496 C C . ALA B 1 15 ? -21.422 14.445 -3.424 1 27.44 15 ALA B C 1
ATOM 1498 O O . ALA B 1 15 ? -21.469 13.844 -4.504 1 27.44 15 ALA B O 1
ATOM 1499 N N . ALA B 1 16 ? -21.359 15.781 -3.67 1 28.59 16 ALA B N 1
ATOM 1500 C CA . ALA B 1 16 ? -20.328 16.266 -4.586 1 28.59 16 ALA B CA 1
ATOM 1501 C C . ALA B 1 16 ? -19.016 15.508 -4.398 1 28.59 16 ALA B C 1
ATOM 1503 O O . ALA B 1 16 ? -18.641 15.18 -3.273 1 28.59 16 ALA B O 1
ATOM 1504 N N . GLY B 1 17 ? -18.75 14.727 -5.309 1 29.89 17 GLY B N 1
ATOM 1505 C CA . GLY B 1 17 ? -17.469 14.039 -5.309 1 29.89 17 GLY B CA 1
ATOM 1506 C C . GLY B 1 17 ? -16.312 14.93 -4.871 1 29.89 17 GLY B C 1
ATOM 1507 O O . GLY B 1 17 ? -16.047 15.961 -5.492 1 29.89 17 GLY B O 1
ATOM 1508 N N . VAL B 1 18 ? -16.094 15.219 -3.623 1 31.67 18 VAL B N 1
ATOM 1509 C CA . VAL B 1 18 ? -15.055 16.016 -2.973 1 31.67 18 VAL B CA 1
ATOM 1510 C C . VAL B 1 18 ? -13.703 15.742 -3.629 1 31.67 18 VAL B C 1
ATOM 1512 O O . VAL B 1 18 ? -13.242 14.602 -3.643 1 31.67 18 VAL B O 1
ATOM 1515 N N . GLN B 1 19 ? -13.391 16.312 -4.82 1 39.44 19 GLN B N 1
ATOM 1516 C CA . GLN B 1 19 ? -12.047 16.125 -5.363 1 39.44 19 GLN B CA 1
ATOM 1517 C C . GLN B 1 19 ? -11.008 16.828 -4.488 1 39.44 19 GLN B C 1
ATOM 1519 O O . GLN B 1 19 ? -11.211 17.969 -4.055 1 39.44 19 GLN B O 1
ATOM 1524 N N . ALA B 1 20 ? -10.156 16.438 -3.689 1 48.03 20 ALA B N 1
ATOM 1525 C CA . ALA B 1 20 ? -9 16.734 -2.85 1 48.03 20 ALA B CA 1
ATOM 1526 C C . ALA B 1 20 ? -8.07 17.734 -3.535 1 48.03 20 ALA B C 1
ATOM 1528 O O . ALA B 1 20 ? -8.062 17.844 -4.766 1 48.03 20 ALA B O 1
ATOM 1529 N N . ALA B 1 21 ? -7.504 18.922 -2.865 1 57.97 21 ALA B N 1
ATOM 1530 C CA . ALA B 1 21 ? -6.355 19.672 -3.385 1 57.97 21 ALA B CA 1
ATOM 1531 C C . ALA B 1 21 ? -5.516 18.781 -4.309 1 57.97 21 ALA B C 1
ATOM 1533 O O . ALA B 1 21 ? -5.41 17.578 -4.102 1 57.97 21 ALA B O 1
ATOM 1534 N N . ASN B 1 22 ? -5.285 19.391 -5.566 1 72.44 22 ASN B N 1
ATOM 1535 C CA . ASN B 1 22 ? -4.496 18.625 -6.527 1 72.44 22 ASN B CA 1
ATOM 1536 C C . ASN B 1 22 ? -3.045 18.484 -6.074 1 72.44 22 ASN B C 1
ATOM 1538 O O . ASN B 1 22 ? -2.211 19.344 -6.367 1 72.44 22 ASN B O 1
ATOM 1542 N N . ILE B 1 23 ? -2.789 17.812 -5.125 1 85.5 23 ILE B N 1
ATOM 1543 C CA . ILE B 1 23 ? -1.452 17.422 -4.703 1 85.5 23 ILE B CA 1
ATOM 1544 C C . ILE B 1 23 ? -0.872 16.422 -5.703 1 85.5 23 ILE B C 1
ATOM 1546 O O . ILE B 1 23 ? -1.503 15.406 -6.02 1 85.5 23 ILE B O 1
ATOM 1550 N N . GLN B 1 24 ? 0.258 16.875 -6.242 1 88.12 24 GLN B N 1
ATOM 1551 C CA . GLN B 1 24 ? 0.925 15.945 -7.141 1 88.12 24 GLN B CA 1
ATOM 1552 C C . GLN B 1 24 ? 1.478 14.75 -6.371 1 88.12 24 GLN B C 1
ATOM 1554 O O . GLN B 1 24 ? 2.16 14.914 -5.359 1 88.12 24 GLN B O 1
ATOM 1559 N N . LEU B 1 25 ? 1.146 13.641 -6.867 1 93.25 25 LEU B N 1
ATOM 1560 C CA . LEU B 1 25 ? 1.615 12.406 -6.254 1 93.25 25 LEU B CA 1
ATOM 1561 C C . LEU B 1 25 ? 2.627 11.703 -7.148 1 93.25 25 LEU B C 1
ATOM 1563 O O . LEU B 1 25 ? 2.432 11.609 -8.367 1 93.25 25 LEU B O 1
ATOM 1567 N N . VAL B 1 26 ? 3.703 11.242 -6.535 1 94.5 26 VAL B N 1
ATOM 1568 C CA . VAL B 1 26 ? 4.652 10.422 -7.277 1 94.5 26 VAL B CA 1
ATOM 1569 C C . VAL B 1 26 ? 4.035 9.062 -7.578 1 94.5 26 VAL B C 1
ATOM 1571 O O . VAL B 1 26 ? 3.051 8.664 -6.945 1 94.5 26 VAL B O 1
ATOM 1574 N N . GLY B 1 27 ? 4.617 8.336 -8.484 1 94.94 27 GLY B N 1
ATOM 1575 C CA . GLY B 1 27 ? 4.074 7.074 -8.961 1 94.94 27 GLY B CA 1
ATOM 1576 C C . GLY B 1 27 ? 3.893 6.043 -7.863 1 94.94 27 GLY B C 1
ATOM 1577 O O . GLY B 1 27 ? 2.883 5.34 -7.828 1 94.94 27 GLY B O 1
ATOM 1578 N N . SER B 1 28 ? 4.859 5.898 -6.961 1 95.88 28 SER B N 1
ATOM 1579 C CA . SER B 1 28 ? 4.781 4.91 -5.887 1 95.88 28 SER B CA 1
ATOM 1580 C C . SER B 1 28 ? 3.586 5.176 -4.98 1 95.88 28 SER B C 1
ATOM 1582 O O . SER B 1 28 ? 2.963 4.238 -4.477 1 95.88 28 SER B O 1
ATOM 1584 N N . VAL B 1 29 ? 3.264 6.445 -4.801 1 97.06 29 VAL B N 1
ATOM 1585 C CA . VAL B 1 29 ? 2.115 6.809 -3.98 1 97.06 29 VAL B CA 1
ATOM 1586 C C . VAL B 1 29 ? 0.824 6.555 -4.754 1 97.06 29 VAL B C 1
ATOM 1588 O O . VAL B 1 29 ? -0.15 6.039 -4.199 1 97.06 29 VAL B O 1
ATOM 1591 N N . MET B 1 30 ? 0.812 6.855 -6.035 1 96.44 30 MET B N 1
ATOM 1592 C CA . MET B 1 30 ? -0.345 6.566 -6.879 1 96.44 30 MET B CA 1
ATOM 1593 C C . MET B 1 30 ? -0.666 5.078 -6.871 1 96.44 30 MET B C 1
ATOM 1595 O O . MET B 1 30 ? -1.828 4.688 -6.984 1 96.44 30 MET B O 1
ATOM 1599 N N . ASN B 1 31 ? 0.42 4.324 -6.746 1 97.38 31 ASN B N 1
ATOM 1600 C CA . ASN B 1 31 ? 0.29 2.871 -6.727 1 97.38 31 ASN B CA 1
ATOM 1601 C C . ASN B 1 31 ? 0.198 2.336 -5.301 1 97.38 31 ASN B C 1
ATOM 1603 O O . ASN B 1 31 ? 0.847 1.344 -4.961 1 97.38 31 ASN B O 1
ATOM 1607 N N . SER B 1 32 ? -0.448 2.982 -4.469 1 98.12 32 SER B N 1
ATOM 1608 C CA . SER B 1 32 ? -0.545 2.555 -3.076 1 98.12 32 SER B CA 1
ATOM 1609 C C . SER B 1 32 ? -1.926 2.852 -2.502 1 98.12 32 SER B C 1
ATOM 1611 O O . SER B 1 32 ? -2.75 3.498 -3.152 1 98.12 32 SER B O 1
ATOM 1613 N N . ALA B 1 33 ? -2.158 2.395 -1.308 1 98.38 33 ALA B N 1
ATOM 1614 C CA . ALA B 1 33 ? -3.41 2.619 -0.586 1 98.38 33 ALA B CA 1
ATOM 1615 C C . ALA B 1 33 ? -3.564 4.086 -0.201 1 98.38 33 ALA B C 1
ATOM 1617 O O . ALA B 1 33 ? -4.648 4.52 0.203 1 98.38 33 ALA B O 1
ATOM 1618 N N . ALA B 1 34 ? -2.5 4.875 -0.358 1 98.31 34 ALA B N 1
ATOM 1619 C CA . ALA B 1 34 ? -2.52 6.262 0.099 1 98.31 34 ALA B CA 1
ATOM 1620 C C . ALA B 1 34 ? -3.139 7.176 -0.953 1 98.31 34 ALA B C 1
ATOM 1622 O O . ALA B 1 34 ? -3.498 8.32 -0.658 1 98.31 34 ALA B O 1
ATOM 1623 N N . LYS B 1 35 ? -3.268 6.73 -2.156 1 96.5 35 LYS B N 1
ATOM 1624 C CA . LYS B 1 35 ? -3.701 7.59 -3.252 1 96.5 35 LYS B CA 1
ATOM 1625 C C . LYS B 1 35 ? -5.066 8.211 -2.961 1 96.5 35 LYS B C 1
ATOM 1627 O O . LYS B 1 35 ? -5.211 9.43 -2.949 1 96.5 35 LYS B O 1
ATOM 1632 N N . GLU B 1 36 ? -6.016 7.395 -2.686 1 94.31 36 GLU B N 1
ATOM 1633 C CA . GLU B 1 36 ? -7.387 7.879 -2.539 1 94.31 36 GLU B CA 1
ATOM 1634 C C . GLU B 1 36 ? -7.523 8.789 -1.324 1 94.31 36 GLU B C 1
ATOM 1636 O O . GLU B 1 36 ? -8.117 9.867 -1.414 1 94.31 36 GLU B O 1
ATOM 1641 N N . PRO B 1 37 ? -6.945 8.422 -0.258 1 96.19 37 PRO B N 1
ATOM 1642 C CA . PRO B 1 37 ? -7.004 9.344 0.878 1 96.19 37 PRO B CA 1
ATOM 1643 C C . PRO B 1 37 ? -6.355 10.695 0.577 1 96.19 37 PRO B C 1
ATOM 1645 O O . PRO B 1 37 ? -6.836 11.727 1.042 1 96.19 37 PRO B O 1
ATOM 1648 N N . PHE B 1 38 ? -5.242 10.773 -0.135 1 94.69 38 PHE B N 1
ATOM 1649 C CA . PHE B 1 38 ? -4.656 12.039 -0.544 1 94.69 38 PHE B CA 1
ATOM 1650 C C . PHE B 1 38 ? -5.664 12.875 -1.323 1 94.69 38 PHE B C 1
ATOM 1652 O O . PHE B 1 38 ? -5.719 14.102 -1.163 1 94.69 38 PHE B O 1
ATOM 1659 N N . GLU B 1 39 ? -6.457 12.211 -2.098 1 90.56 39 GLU B N 1
ATOM 1660 C CA . GLU B 1 39 ? -7.371 12.891 -3.008 1 90.56 39 GLU B CA 1
ATOM 1661 C C . GLU B 1 39 ? -8.648 13.32 -2.289 1 90.56 39 GLU B C 1
ATOM 1663 O O . GLU B 1 39 ? -9.297 14.289 -2.682 1 90.56 39 GLU B O 1
ATOM 1668 N N . LYS B 1 40 ? -8.961 12.633 -1.206 1 90.69 40 LYS B N 1
ATOM 1669 C CA . LYS B 1 40 ? -10.289 12.82 -0.629 1 90.69 40 LYS B CA 1
ATOM 1670 C C . LYS B 1 40 ? -10.203 13.523 0.726 1 90.69 40 LYS B C 1
ATOM 1672 O O . LYS B 1 40 ? -11.227 13.938 1.277 1 90.69 40 LYS B O 1
ATOM 1677 N N . SER B 1 41 ? -9.047 13.633 1.249 1 91.75 41 SER B N 1
ATOM 1678 C CA . SER B 1 41 ? -8.922 14.211 2.584 1 91.75 41 SER B CA 1
ATOM 1679 C C . SER B 1 41 ? -8.742 15.719 2.518 1 91.75 41 SER B C 1
ATOM 1681 O O . SER B 1 41 ? -8.383 16.266 1.47 1 91.75 41 SER B O 1
ATOM 1683 N N . LYS B 1 42 ? -9.047 16.375 3.674 1 90.5 42 LYS B N 1
ATOM 1684 C CA . LYS B 1 42 ? -8.742 17.797 3.824 1 90.5 42 LYS B CA 1
ATOM 1685 C C . LYS B 1 42 ? -7.23 18.031 3.84 1 90.5 42 LYS B C 1
ATOM 1687 O O . LYS B 1 42 ? -6.473 17.188 4.324 1 90.5 42 LYS B O 1
ATOM 1692 N N . THR B 1 43 ? -6.871 19.172 3.326 1 91.88 43 THR B N 1
ATOM 1693 C CA . THR B 1 43 ? -5.469 19.578 3.32 1 91.88 43 THR B CA 1
ATOM 1694 C C . THR B 1 43 ? -5.258 20.828 4.156 1 91.88 43 THR B C 1
ATOM 1696 O O . THR B 1 43 ? -6.012 21.797 4.027 1 91.88 43 THR B O 1
ATOM 1699 N N . LEU B 1 44 ? -4.312 20.734 5.035 1 90.81 44 LEU B N 1
ATOM 1700 C CA . LEU B 1 44 ? -3.902 21.891 5.832 1 90.81 44 LEU B CA 1
ATOM 1701 C C . LEU B 1 44 ? -2.467 22.297 5.512 1 90.81 44 LEU B C 1
ATOM 1703 O O . LEU B 1 44 ? -1.595 21.438 5.367 1 90.81 44 LEU B O 1
ATOM 1707 N N . VAL B 1 45 ? -2.229 23.578 5.363 1 90 45 VAL B N 1
ATOM 1708 C CA . VAL B 1 45 ? -0.883 24.047 5.059 1 90 45 VAL B CA 1
ATOM 1709 C C . VAL B 1 45 ? -0.404 24.984 6.164 1 90 45 VAL B C 1
ATOM 1711 O O . VAL B 1 45 ? -1.131 25.891 6.578 1 90 45 VAL B O 1
ATOM 1714 N N . TYR B 1 46 ? 0.751 24.578 6.621 1 86.06 46 TYR B N 1
ATOM 1715 C CA . TYR B 1 46 ? 1.419 25.484 7.562 1 86.06 46 TYR B CA 1
ATOM 1716 C C . TYR B 1 46 ? 2.234 26.531 6.824 1 86.06 46 TYR B C 1
ATOM 1718 O O . TYR B 1 46 ? 3.191 26.203 6.117 1 86.06 46 TYR B O 1
ATOM 1726 N N . ALA B 1 47 ? 1.849 27.688 6.793 1 69.88 47 ALA B N 1
ATOM 1727 C CA . ALA B 1 47 ? 2.586 28.766 6.152 1 69.88 47 ALA B CA 1
ATOM 1728 C C . ALA B 1 47 ? 3.412 29.547 7.176 1 69.88 47 ALA B C 1
ATOM 1730 O O . ALA B 1 47 ? 2.859 30.156 8.094 1 69.88 47 ALA B O 1
ATOM 1731 N N . GLY B 1 48 ? 4.352 28.969 8.023 1 58.69 48 GLY B N 1
ATOM 1732 C CA . GLY B 1 48 ? 5.262 29.484 9.031 1 58.69 48 GLY B CA 1
ATOM 1733 C C . GLY B 1 48 ? 5.512 30.969 8.898 1 58.69 48 GLY B C 1
ATOM 1734 O O . GLY B 1 48 ? 6.18 31.422 7.965 1 58.69 48 GLY B O 1
ATOM 1735 N N . GLY B 1 49 ? 4.594 31.906 8.656 1 50 49 GLY B N 1
ATOM 1736 C CA . GLY B 1 49 ? 5.191 33.219 8.891 1 50 49 GLY B CA 1
ATOM 1737 C C . GLY B 1 49 ? 5.711 33.375 10.305 1 50 49 GLY B C 1
ATOM 1738 O O . GLY B 1 49 ? 5.473 32.531 11.164 1 50 49 GLY B O 1
ATOM 1739 N N . LYS B 1 50 ? 6.938 34.188 10.586 1 45.66 50 LYS B N 1
ATOM 1740 C CA . LYS B 1 50 ? 7.508 34.625 11.852 1 45.66 50 LYS B CA 1
ATOM 1741 C C . LYS B 1 50 ? 6.414 34.906 12.883 1 45.66 50 LYS B C 1
ATOM 1743 O O . LYS B 1 50 ? 6.695 35.031 14.078 1 45.66 50 LYS B O 1
ATOM 1748 N N . THR B 1 51 ? 5.219 35.375 12.492 1 42.16 51 THR B N 1
ATOM 1749 C CA . THR B 1 51 ? 4.297 35.906 13.477 1 42.16 51 THR B CA 1
ATOM 1750 C C . THR B 1 51 ? 3.186 34.906 13.789 1 42.16 51 THR B C 1
ATOM 1752 O O . THR B 1 51 ? 2.848 34.062 12.953 1 42.16 51 THR B O 1
ATOM 1755 N N . LYS B 1 52 ? 2.842 34.688 15.031 1 46.69 52 LYS B N 1
ATOM 1756 C CA . LYS B 1 52 ? 1.8 34 15.773 1 46.69 52 LYS B CA 1
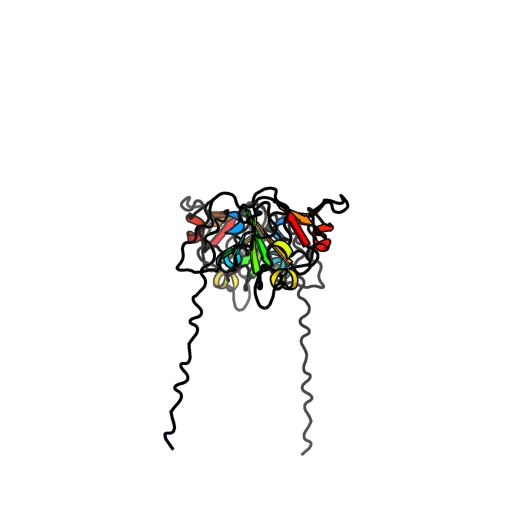ATOM 1757 C C . LYS B 1 52 ? 0.509 33.906 14.961 1 46.69 52 LYS B C 1
ATOM 1759 O O . LYS B 1 52 ? -0.442 33.25 15.367 1 46.69 52 LYS B O 1
ATOM 1764 N N . ARG B 1 53 ? 0.221 34.781 13.984 1 48.66 53 ARG B N 1
ATOM 1765 C CA . ARG B 1 53 ? -1.084 34.969 13.367 1 48.66 53 ARG B CA 1
ATOM 1766 C C . ARG B 1 53 ? -1.327 33.938 12.266 1 48.66 53 ARG B C 1
ATOM 1768 O O . ARG B 1 53 ? -2.367 33.969 11.609 1 48.66 53 ARG B O 1
ATOM 1775 N N . ASP B 1 54 ? -0.445 32.969 12.047 1 55.78 54 ASP B N 1
ATOM 1776 C CA . ASP B 1 54 ? -0.545 32.281 10.758 1 55.78 54 ASP B CA 1
ATOM 1777 C C . ASP B 1 54 ? -1.332 31 10.883 1 55.78 54 ASP B C 1
ATOM 1779 O O . ASP B 1 54 ? -0.861 30.031 11.5 1 55.78 54 ASP B O 1
ATOM 1783 N N . ALA B 1 55 ? -2.635 31.266 10.906 1 59.44 55 ALA B N 1
ATOM 1784 C CA . ALA B 1 55 ? -3.564 30.141 10.781 1 59.44 55 ALA B CA 1
ATOM 1785 C C . ALA B 1 55 ? -3.23 29.281 9.57 1 59.44 55 ALA B C 1
ATOM 1787 O O . ALA B 1 55 ? -2.834 29.797 8.523 1 59.44 55 ALA B O 1
ATOM 1788 N N . PRO B 1 56 ? -3.244 27.938 9.828 1 70.94 56 PRO B N 1
ATOM 1789 C CA . PRO B 1 56 ? -3.08 27.078 8.656 1 70.94 56 PRO B CA 1
ATOM 1790 C C . PRO B 1 56 ? -4.141 27.328 7.586 1 70.94 56 PRO B C 1
ATOM 1792 O O . PRO B 1 56 ? -5.293 27.625 7.914 1 70.94 56 PRO B O 1
ATOM 1795 N N . LYS B 1 57 ? -3.619 27.344 6.406 1 77.06 57 LYS B N 1
ATOM 1796 C CA . LYS B 1 57 ? -4.57 27.359 5.297 1 77.06 57 LYS B CA 1
ATOM 1797 C C . LYS B 1 57 ? -5.242 26 5.121 1 77.06 57 LYS B C 1
ATOM 1799 O O . LYS B 1 57 ? -4.59 24.969 5.219 1 77.06 57 LYS B O 1
ATOM 1804 N N . VAL B 1 58 ? -6.555 26.078 5.02 1 74.88 58 VAL B N 1
ATOM 1805 C CA . VAL B 1 58 ? -7.336 24.859 4.891 1 74.88 58 VAL B CA 1
ATOM 1806 C C . VAL B 1 58 ? -7.805 24.688 3.447 1 74.88 58 VAL B C 1
ATOM 1808 O O . VAL B 1 58 ? -8.383 25.609 2.865 1 74.88 58 VAL B O 1
ATOM 1811 N N . TYR B 1 59 ? -7.5 23.578 2.969 1 75.31 59 TYR B N 1
ATOM 1812 C CA . TYR B 1 59 ? -7.992 23.234 1.644 1 75.31 59 TYR B CA 1
ATOM 1813 C C . TYR B 1 59 ? -8.898 22 1.71 1 75.31 59 TYR B C 1
ATOM 1815 O O . TYR B 1 59 ? -8.516 20.969 2.252 1 75.31 59 TYR B O 1
ATOM 1823 N N . GLU B 1 60 ? -10.18 22.25 1.254 1 74.44 60 GLU B N 1
ATOM 1824 C CA . GLU B 1 60 ? -11.148 21.156 1.216 1 74.44 60 GLU B CA 1
ATOM 1825 C C . GLU B 1 60 ? -11.172 20.484 -0.157 1 74.44 60 GLU B C 1
ATOM 1827 O O . GLU B 1 60 ? -11.016 21.156 -1.18 1 74.44 60 GLU B O 1
ATOM 1832 N N . PRO B 1 61 ? -11.336 19.203 -0.002 1 70.81 61 PRO B N 1
ATOM 1833 C CA . PRO B 1 61 ? -11.453 18.516 -1.297 1 70.81 61 PRO B CA 1
ATOM 1834 C C . PRO B 1 61 ? -12.68 18.969 -2.09 1 70.81 61 PRO B C 1
ATOM 1836 O O . PRO B 1 61 ? -13.789 19.016 -1.549 1 70.81 61 PRO B O 1
ATOM 1839 N N . ASP B 1 62 ? -12.461 19.797 -3.088 1 63.94 62 ASP B N 1
ATOM 1840 C CA . ASP B 1 62 ? -13.523 20.234 -3.986 1 63.94 62 ASP B CA 1
ATOM 1841 C C . ASP B 1 62 ? -13.266 19.766 -5.414 1 63.94 62 ASP B C 1
ATOM 1843 O O . ASP B 1 62 ? -12.297 20.188 -6.047 1 63.94 62 ASP B O 1
ATOM 1847 N N . PRO B 1 63 ? -14.055 18.844 -5.812 1 61.16 63 PRO B N 1
ATOM 1848 C CA . PRO B 1 63 ? -13.82 18.328 -7.16 1 61.16 63 PRO B CA 1
ATOM 1849 C C . PRO B 1 63 ? -13.852 19.422 -8.227 1 61.16 63 PRO B C 1
ATOM 1851 O O . PRO B 1 63 ? -13.305 19.25 -9.32 1 61.16 63 PRO B O 1
ATOM 1854 N N . ASN B 1 64 ? -14.492 20.531 -7.836 1 62.47 64 ASN B N 1
ATOM 1855 C CA . ASN B 1 64 ? -14.672 21.578 -8.844 1 62.47 64 ASN B CA 1
ATOM 1856 C C . ASN B 1 64 ? -13.578 22.641 -8.742 1 62.47 64 ASN B C 1
ATOM 1858 O O . ASN B 1 64 ? -13.5 23.531 -9.586 1 62.47 64 ASN B O 1
ATOM 1862 N N . ARG B 1 65 ? -12.836 22.562 -7.672 1 59.03 65 ARG B N 1
ATOM 1863 C CA . ARG B 1 65 ? -11.828 23.609 -7.531 1 59.03 65 ARG B CA 1
ATOM 1864 C C . ARG B 1 65 ? -10.422 23.031 -7.73 1 59.03 65 ARG B C 1
ATOM 1866 O O . ARG B 1 65 ? -10.086 21.984 -7.172 1 59.03 65 ARG B O 1
ATOM 1873 N N . ASP B 1 66 ? -9.773 23.453 -8.773 1 53.53 66 ASP B N 1
ATOM 1874 C CA . ASP B 1 66 ? -8.414 23.031 -9.094 1 53.53 66 ASP B CA 1
ATOM 1875 C C . ASP B 1 66 ? -7.391 23.828 -8.289 1 53.53 66 ASP B C 1
ATOM 1877 O O . ASP B 1 66 ? -7.027 24.938 -8.664 1 53.53 66 ASP B O 1
ATOM 1881 N N . TYR B 1 67 ? -7.387 23.531 -6.957 1 59.62 67 TYR B N 1
ATOM 1882 C CA . TYR B 1 67 ? -6.254 24.188 -6.312 1 59.62 67 TYR B CA 1
ATOM 1883 C C . TYR B 1 67 ? -4.98 23.375 -6.48 1 59.62 67 TYR B C 1
ATOM 1885 O O . TYR B 1 67 ? -4.984 22.156 -6.262 1 59.62 67 TYR B O 1
ATOM 1893 N N . ASN B 1 68 ? -4.043 23.812 -7.242 1 61.12 68 ASN B N 1
ATOM 1894 C CA . ASN B 1 68 ? -2.719 23.203 -7.309 1 61.12 68 ASN B CA 1
ATOM 1895 C C . ASN B 1 68 ? -1.821 23.688 -6.172 1 61.12 68 ASN B C 1
ATOM 1897 O O . ASN B 1 68 ? -1.55 24.891 -6.051 1 61.12 68 ASN B O 1
ATOM 1901 N N . LEU B 1 69 ? -1.739 22.859 -5.086 1 66.69 69 LEU B N 1
ATOM 1902 C CA . LEU B 1 69 ? -0.905 23.234 -3.949 1 66.69 69 LEU B CA 1
ATOM 1903 C C . LEU B 1 69 ? 0.523 22.734 -4.133 1 66.69 69 LEU B C 1
ATOM 1905 O O . LEU B 1 69 ? 1.305 22.703 -3.18 1 66.69 69 LEU B O 1
ATOM 1909 N N . GLU B 1 70 ? 1.033 22.656 -5.438 1 59.09 70 GLU B N 1
ATOM 1910 C CA . GLU B 1 70 ? 2.281 21.922 -5.656 1 59.09 70 GLU B CA 1
ATOM 1911 C C . GLU B 1 70 ? 3.49 22.828 -5.422 1 59.09 70 GLU B C 1
ATOM 1913 O O . GLU B 1 70 ? 4.562 22.344 -5.051 1 59.09 70 GLU B O 1
ATOM 1918 N N . ASP B 1 71 ? 3.289 24.172 -5.254 1 66.88 71 ASP B N 1
ATOM 1919 C CA . ASP B 1 71 ? 4.562 24.875 -5.344 1 66.88 71 ASP B CA 1
ATOM 1920 C C . ASP B 1 71 ? 5.164 25.094 -3.959 1 66.88 71 ASP B C 1
ATOM 1922 O O . ASP B 1 71 ? 4.531 25.703 -3.092 1 66.88 71 ASP B O 1
ATOM 1926 N N . GLY B 1 72 ? 6.266 24.266 -3.566 1 79.56 72 GLY B N 1
ATOM 1927 C CA . GLY B 1 72 ? 7.203 24.547 -2.488 1 79.56 72 GLY B CA 1
ATOM 1928 C C . GLY B 1 72 ? 6.859 23.812 -1.2 1 79.56 72 GLY B C 1
ATOM 1929 O O . GLY B 1 72 ? 7.531 24 -0.183 1 79.56 72 GLY B O 1
ATOM 1930 N N . TYR B 1 73 ? 5.668 23.047 -1.266 1 88.94 73 TYR B N 1
ATOM 1931 C CA . TYR B 1 73 ? 5.289 22.359 -0.044 1 88.94 73 TYR B CA 1
ATOM 1932 C C . TYR B 1 73 ? 5.449 20.844 -0.207 1 88.94 73 TYR B C 1
ATOM 1934 O O . TYR B 1 73 ? 5.371 20.328 -1.322 1 88.94 73 TYR B O 1
ATOM 1942 N N . ILE B 1 74 ? 5.824 20.25 0.887 1 93.88 74 ILE B N 1
ATOM 1943 C CA . ILE B 1 74 ? 5.723 18.797 1.003 1 93.88 74 ILE B CA 1
ATOM 1944 C C . ILE B 1 74 ? 4.484 18.438 1.813 1 93.88 74 ILE B C 1
ATOM 1946 O O . ILE B 1 74 ? 4.227 19.016 2.867 1 93.88 74 ILE B O 1
ATOM 1950 N N . PHE B 1 75 ? 3.736 17.547 1.267 1 94.81 75 PHE B N 1
ATOM 1951 C CA . PHE B 1 75 ? 2.516 17.125 1.94 1 94.81 75 PHE B CA 1
ATOM 1952 C C . PHE B 1 75 ? 2.689 15.734 2.545 1 94.81 75 PHE B C 1
ATOM 1954 O O . PHE B 1 75 ? 3.238 14.836 1.903 1 94.81 75 PHE B O 1
ATOM 1961 N N . VAL B 1 76 ? 2.195 15.609 3.779 1 97.88 76 VAL B N 1
ATOM 1962 C CA . VAL B 1 76 ? 2.221 14.328 4.48 1 97.88 76 VAL B CA 1
ATOM 1963 C C . VAL B 1 76 ? 0.799 13.914 4.848 1 97.88 76 VAL B C 1
ATOM 1965 O O . VAL B 1 76 ? 0.122 14.602 5.613 1 97.88 76 VAL B O 1
ATOM 1968 N N . LEU B 1 77 ? 0.377 12.82 4.223 1 98.25 77 LEU B N 1
ATOM 1969 C CA . LEU B 1 77 ? -0.898 12.219 4.594 1 98.25 77 LEU B CA 1
ATOM 1970 C C . LEU B 1 77 ? -0.771 11.438 5.895 1 98.25 77 LEU B C 1
ATOM 1972 O O . LEU B 1 77 ? 0.148 10.633 6.055 1 98.25 77 LEU B O 1
ATOM 1976 N N . GLN B 1 78 ? -1.571 11.742 6.824 1 98.75 78 GLN B N 1
ATOM 1977 C CA . GLN B 1 78 ? -1.606 11.039 8.102 1 98.75 78 GLN B CA 1
ATOM 1978 C C . GLN B 1 78 ? -3.025 10.594 8.445 1 98.75 78 GLN B C 1
ATOM 1980 O O . GLN B 1 78 ? -3.975 11.367 8.312 1 98.75 78 GLN B O 1
ATOM 1985 N N . CYS B 1 79 ? -3.189 9.32 8.844 1 98.81 79 CYS B N 1
ATOM 1986 C CA . CYS B 1 79 ? -4.492 8.742 9.148 1 98.81 79 CYS B CA 1
ATOM 1987 C C . CYS B 1 79 ? -4.496 8.109 10.539 1 98.81 79 CYS B C 1
ATOM 1989 O O . CYS B 1 79 ? -3.461 7.625 11 1 98.81 79 CYS B O 1
ATOM 1991 N N . THR B 1 80 ? -5.648 8.062 11.125 1 98.81 80 THR B N 1
ATOM 1992 C CA . THR B 1 80 ? -5.727 7.594 12.508 1 98.81 80 THR B CA 1
ATOM 1993 C C . THR B 1 80 ? -6.227 6.152 12.562 1 98.81 80 THR B C 1
ATOM 1995 O O . THR B 1 80 ? -6.25 5.539 13.633 1 98.81 80 THR B O 1
ATOM 1998 N N . THR B 1 81 ? -6.629 5.598 11.445 1 98.5 81 THR B N 1
ATOM 1999 C CA . THR B 1 81 ? -6.969 4.184 11.32 1 98.5 81 THR B CA 1
ATOM 2000 C C . THR B 1 81 ? -6.016 3.475 10.367 1 98.5 81 THR B C 1
ATOM 2002 O O . THR B 1 81 ? -5.684 4.008 9.305 1 98.5 81 THR B O 1
ATOM 2005 N N . VAL B 1 82 ? -5.59 2.287 10.719 1 98.06 82 VAL B N 1
ATOM 2006 C CA . VAL B 1 82 ? -4.566 1.548 9.984 1 98.06 82 VAL B CA 1
ATOM 2007 C C . VAL B 1 82 ? -5.004 1.364 8.531 1 98.06 82 VAL B C 1
ATOM 2009 O O . VAL B 1 82 ? -6.184 1.123 8.258 1 98.06 82 VAL B O 1
ATOM 2012 N N . GLY B 1 83 ? -4.027 1.479 7.668 1 98.06 83 GLY B N 1
ATOM 2013 C CA . GLY B 1 83 ? -4.293 1.207 6.262 1 98.06 83 GLY B CA 1
ATOM 2014 C C . GLY B 1 83 ? -4.855 2.404 5.52 1 98.06 83 GLY B C 1
ATOM 2015 O O . GLY B 1 83 ? -5.676 2.25 4.613 1 98.06 83 GLY B O 1
ATOM 2016 N N . PHE B 1 84 ? -4.586 3.58 6.027 1 98.5 84 PHE B N 1
ATOM 2017 C CA . PHE B 1 84 ? -5.004 4.836 5.414 1 98.5 84 PHE B CA 1
ATOM 2018 C C . PHE B 1 84 ? -6.523 4.957 5.418 1 98.5 84 PHE B C 1
ATOM 2020 O O . PHE B 1 84 ? -7.109 5.469 4.465 1 98.5 84 PHE B O 1
ATOM 2027 N N . ARG B 1 85 ? -7.113 4.375 6.398 1 97.19 85 ARG B N 1
ATOM 2028 C CA . ARG B 1 85 ? -8.547 4.535 6.605 1 97.19 85 ARG B CA 1
ATOM 2029 C C . ARG B 1 85 ? -8.844 5.781 7.434 1 97.19 85 ARG B C 1
ATOM 2031 O O . ARG B 1 85 ? -7.957 6.328 8.086 1 97.19 85 ARG B O 1
ATOM 2038 N N . PRO B 1 86 ? -10.102 6.293 7.375 1 96.25 86 PRO B N 1
ATOM 2039 C CA . PRO B 1 86 ? -10.422 7.539 8.07 1 96.25 86 PRO B CA 1
ATOM 2040 C C . PRO B 1 86 ? -10.203 7.449 9.578 1 96.25 86 PRO B C 1
ATOM 2042 O O . PRO B 1 86 ? -10.289 6.359 10.156 1 96.25 86 PRO B O 1
ATOM 2045 N N . GLU B 1 87 ? -9.883 8.617 10.062 1 97.38 87 GLU B N 1
ATOM 2046 C CA . GLU B 1 87 ? -9.797 9.961 9.5 1 97.38 87 GLU B CA 1
ATOM 2047 C C . GLU B 1 87 ? -8.398 10.242 8.961 1 97.38 87 GLU B C 1
ATOM 2049 O O . GLU B 1 87 ? -7.402 9.797 9.539 1 97.38 87 GLU B O 1
ATOM 2054 N N . CYS B 1 88 ? -8.312 10.953 7.852 1 97.94 88 CYS B N 1
ATOM 2055 C CA . CYS B 1 88 ? -7.035 11.336 7.254 1 97.94 88 CYS B CA 1
ATOM 2056 C C . CYS B 1 88 ? -6.996 12.836 6.977 1 97.94 88 CYS B C 1
ATOM 2058 O O . CYS B 1 88 ? -8.016 13.438 6.637 1 97.94 88 CYS B O 1
ATOM 2060 N N . ILE B 1 89 ? -5.84 13.438 7.121 1 96.88 89 ILE B N 1
ATOM 2061 C CA . ILE B 1 89 ? -5.57 14.805 6.707 1 96.88 89 ILE B CA 1
ATOM 2062 C C . ILE B 1 89 ? -4.211 14.875 6.016 1 96.88 89 ILE B C 1
ATOM 2064 O O . ILE B 1 89 ? -3.268 14.188 6.41 1 96.88 89 ILE B O 1
ATOM 2068 N N . SER B 1 90 ? -4.125 15.672 4.992 1 96.12 90 SER B N 1
ATOM 2069 C CA . SER B 1 90 ? -2.846 16.016 4.387 1 96.12 90 SER B CA 1
ATOM 2070 C C . SER B 1 90 ? -2.285 17.312 4.98 1 96.12 90 SER B C 1
ATOM 2072 O O . SER B 1 90 ? -2.9 18.375 4.867 1 96.12 90 SER B O 1
ATOM 2074 N N . PHE B 1 91 ? -1.108 17.172 5.578 1 95.06 91 PHE B N 1
ATOM 2075 C CA . PHE B 1 91 ? -0.452 18.328 6.184 1 95.06 91 PHE B CA 1
ATOM 2076 C C . PHE B 1 91 ? 0.683 18.828 5.301 1 95.06 91 PHE B C 1
ATOM 2078 O O . PHE B 1 91 ? 1.602 18.078 4.973 1 95.06 91 PHE B O 1
ATOM 2085 N N . GLY B 1 92 ? 0.623 20.078 4.953 1 93.88 92 GLY B N 1
ATOM 2086 C CA . GLY B 1 92 ? 1.644 20.672 4.102 1 93.88 92 GLY B CA 1
ATOM 2087 C C . GLY B 1 92 ? 2.547 21.641 4.84 1 93.88 92 GLY B C 1
ATOM 2088 O O . GLY B 1 92 ? 2.082 22.422 5.68 1 93.88 92 GLY B O 1
ATOM 2089 N N . SER B 1 93 ? 3.834 21.5 4.555 1 92.62 93 SER B N 1
ATOM 2090 C CA . SER B 1 93 ? 4.816 22.438 5.082 1 92.62 93 SER B CA 1
ATOM 2091 C C . SER B 1 93 ? 5.996 22.594 4.129 1 92.62 93 SER B C 1
ATOM 2093 O O . SER B 1 93 ? 6.191 21.781 3.23 1 92.62 93 SER B O 1
ATOM 2095 N N . GLU B 1 94 ? 6.66 23.688 4.312 1 90.38 94 GLU B N 1
ATOM 2096 C CA . GLU B 1 94 ? 7.867 23.891 3.521 1 90.38 94 GLU B CA 1
ATOM 2097 C C . GLU B 1 94 ? 8.938 22.875 3.865 1 90.38 94 GLU B C 1
ATOM 2099 O O . GLU B 1 94 ? 8.992 22.375 4.996 1 90.38 94 GLU B O 1
ATOM 2104 N N . PRO B 1 95 ? 9.852 22.594 2.863 1 92.12 95 PRO B N 1
ATOM 2105 C CA . PRO B 1 95 ? 10.93 21.641 3.137 1 92.12 95 PRO B CA 1
ATOM 2106 C C . PRO B 1 95 ? 11.797 22.062 4.32 1 92.12 95 PRO B C 1
ATOM 2108 O O . PRO B 1 95 ? 12.156 23.234 4.449 1 92.12 95 PRO B O 1
ATOM 2111 N N . GLY B 1 96 ? 12.078 21.109 5.215 1 91.75 96 GLY B N 1
ATOM 2112 C CA . GLY B 1 96 ? 12.977 21.344 6.328 1 91.75 96 GLY B CA 1
ATOM 2113 C C . GLY B 1 96 ? 12.281 21.891 7.562 1 91.75 96 GLY B C 1
ATOM 2114 O O . GLY B 1 96 ? 12.852 21.891 8.656 1 91.75 96 GLY B O 1
ATOM 2115 N N . LYS B 1 97 ? 11.109 22.391 7.469 1 92.12 97 LYS B N 1
ATOM 2116 C CA . LYS B 1 97 ? 10.391 23.016 8.578 1 92.12 97 LYS B CA 1
ATOM 2117 C C . LYS B 1 97 ? 9.898 21.953 9.57 1 92.12 97 LYS B C 1
ATOM 2119 O O . LYS B 1 97 ? 9.312 20.953 9.172 1 92.12 97 LYS B O 1
ATOM 2124 N N . CYS B 1 98 ? 10.18 22.188 10.828 1 94.5 98 CYS B N 1
ATOM 2125 C CA . CYS B 1 98 ? 9.609 21.359 11.891 1 94.5 98 CYS B CA 1
ATOM 2126 C C . CYS B 1 98 ? 8.188 21.797 12.211 1 94.5 98 CYS B C 1
ATOM 2128 O O . CYS B 1 98 ? 7.949 22.953 12.555 1 94.5 98 CYS B O 1
ATOM 2130 N N . VAL B 1 99 ? 7.242 20.875 12.094 1 95.56 99 VAL B N 1
ATOM 2131 C CA . VAL B 1 99 ? 5.852 21.203 12.398 1 95.56 99 VAL B CA 1
ATOM 2132 C C . VAL B 1 99 ? 5.273 20.141 13.344 1 95.56 99 VAL B C 1
ATOM 2134 O O . VAL B 1 99 ? 5.84 19.062 13.5 1 95.56 99 VAL B O 1
ATOM 2137 N N . SER B 1 100 ? 4.227 20.531 14.07 1 96.25 100 SER B N 1
ATOM 2138 C CA . SER B 1 100 ? 3.438 19.641 14.93 1 96.25 100 SER B CA 1
ATOM 2139 C C . SER B 1 100 ? 1.944 19.812 14.664 1 96.25 100 SER B C 1
ATOM 2141 O O . SER B 1 100 ? 1.533 20.703 13.922 1 96.25 100 SER B O 1
ATOM 2143 N N . TYR B 1 101 ? 1.174 18.922 15.242 1 96.44 101 TYR B N 1
ATOM 2144 C CA . TYR B 1 101 ? -0.269 19 15.039 1 96.44 101 TYR B CA 1
ATOM 2145 C C . TYR B 1 101 ? -0.831 20.297 15.594 1 96.44 101 TYR B C 1
ATOM 2147 O O . TYR B 1 101 ? -1.824 20.828 15.086 1 96.44 101 TYR B O 1
ATOM 2155 N N . PHE B 1 102 ? -0.206 20.875 16.562 1 93.75 102 PHE B N 1
ATOM 2156 C CA . PHE B 1 102 ? -0.654 22.094 17.219 1 93.75 102 PHE B CA 1
ATOM 2157 C C . PHE B 1 102 ? -0.522 23.281 16.281 1 93.75 102 PHE B C 1
ATOM 2159 O O . PHE B 1 102 ? -1.265 24.266 16.406 1 93.75 102 PHE B O 1
ATOM 2166 N N . ASP B 1 103 ? 0.386 23.188 15.352 1 92 103 ASP B N 1
ATOM 2167 C CA . ASP B 1 103 ? 0.604 24.266 14.383 1 92 103 ASP B CA 1
ATOM 2168 C C . ASP B 1 103 ? -0.555 24.359 13.398 1 92 103 ASP B C 1
ATOM 2170 O O . ASP B 1 103 ? -0.708 25.359 12.703 1 92 103 ASP B O 1
ATOM 2174 N N . PHE B 1 104 ? -1.382 23.312 13.359 1 92.69 104 PHE B N 1
ATOM 2175 C CA . PHE B 1 104 ? -2.449 23.266 12.375 1 92.69 104 PHE B CA 1
ATOM 2176 C C . PHE B 1 104 ? -3.807 23.484 13.023 1 92.69 104 PHE B C 1
ATOM 2178 O O . PHE B 1 104 ? -4.84 23.469 12.352 1 92.69 104 PHE B O 1
ATOM 2185 N N . ASP B 1 105 ? -3.768 23.641 14.312 1 92 105 ASP B N 1
ATOM 2186 C CA . ASP B 1 105 ? -5.02 23.969 14.992 1 92 105 ASP B CA 1
ATOM 2187 C C . ASP B 1 105 ? -5.547 25.328 14.516 1 92 105 ASP B C 1
ATOM 2189 O O . ASP B 1 105 ? -4.777 26.281 14.336 1 92 105 ASP B O 1
ATOM 2193 N N . PRO B 1 106 ? -6.902 25.312 14.367 1 85.38 106 PRO B N 1
ATOM 2194 C CA . PRO B 1 106 ? -7.473 26.609 13.992 1 85.38 106 PRO B CA 1
ATOM 2195 C C . PRO B 1 106 ? -7.27 27.672 15.07 1 85.38 106 PRO B C 1
ATOM 2197 O O . PRO B 1 106 ? -7.254 27.344 16.266 1 85.38 106 PRO B O 1
ATOM 2200 N N . LYS B 1 107 ? -6.957 28.859 14.75 1 78.81 107 LYS B N 1
ATOM 2201 C CA . LYS B 1 107 ? -6.754 29.953 15.695 1 78.81 107 LYS B CA 1
ATOM 2202 C C . LYS B 1 107 ? -8.086 30.5 16.203 1 78.81 107 LYS B C 1
ATOM 2204 O O . LYS B 1 107 ? -8.156 31.062 17.281 1 78.81 107 LYS B O 1
ATOM 2209 N N . LYS B 1 108 ? -9.117 30.312 15.398 1 74.31 108 LYS B N 1
ATOM 2210 C CA . LYS B 1 108 ? -10.438 30.828 15.773 1 74.31 108 LYS B CA 1
ATOM 2211 C C . LYS B 1 108 ? -11.5 29.75 15.602 1 74.31 108 LYS B C 1
ATOM 2213 O O . LYS B 1 108 ? -11.312 28.781 14.852 1 74.31 108 LYS B O 1
ATOM 2218 N N . GLY B 1 109 ? -12.5 29.828 16.391 1 74.62 109 GLY B N 1
ATOM 2219 C CA . GLY B 1 109 ? -13.633 28.922 16.25 1 74.62 109 GLY B CA 1
ATOM 2220 C C . GLY B 1 109 ? -13.945 28.141 17.5 1 74.62 109 GLY B C 1
ATOM 2221 O O . GLY B 1 109 ? -13.328 28.375 18.547 1 74.62 109 GLY B O 1
ATOM 2222 N N . ASP B 1 110 ? -14.883 27.266 17.406 1 77 110 ASP B N 1
ATOM 2223 C CA . ASP B 1 110 ? -15.461 26.578 18.562 1 77 110 ASP B CA 1
ATOM 2224 C C . ASP B 1 110 ? -14.539 25.469 19.062 1 77 110 ASP B C 1
ATOM 2226 O O . ASP B 1 110 ? -14.594 25.094 20.234 1 77 110 ASP B O 1
ATOM 2230 N N . ASP B 1 111 ? -13.586 25.078 18.125 1 84.62 111 ASP B N 1
ATOM 2231 C CA . ASP B 1 111 ? -12.734 23.969 18.547 1 84.62 111 ASP B CA 1
ATOM 2232 C C . ASP B 1 111 ? -11.273 24.25 18.203 1 84.62 111 ASP B C 1
ATOM 2234 O O . ASP B 1 111 ? -10.734 23.672 17.234 1 84.62 111 ASP B O 1
ATOM 2238 N N . PRO B 1 112 ? -10.664 25.016 19.062 1 87.56 112 PRO B N 1
ATOM 2239 C CA . PRO B 1 112 ? -9.328 25.5 18.719 1 87.56 112 PRO B CA 1
ATOM 2240 C C . PRO B 1 112 ? -8.266 24.406 18.797 1 87.56 112 PRO B C 1
ATOM 2242 O O . PRO B 1 112 ? -7.117 24.625 18.391 1 87.56 112 PRO B O 1
ATOM 2245 N N . THR B 1 113 ? -8.609 23.172 19.266 1 92.81 113 THR B N 1
ATOM 2246 C CA . THR B 1 113 ? -7.633 22.094 19.359 1 92.81 113 THR B CA 1
ATOM 2247 C C . THR B 1 113 ? -8.109 20.859 18.578 1 92.81 113 THR B C 1
ATOM 2249 O O . THR B 1 113 ? -7.746 19.734 18.922 1 92.81 113 THR B O 1
ATOM 2252 N N . SER B 1 114 ? -8.93 21.109 17.594 1 93.12 114 SER B N 1
ATOM 2253 C CA . SER B 1 114 ? -9.586 20 16.891 1 93.12 114 SER B CA 1
ATOM 2254 C C . SER B 1 114 ? -8.57 19.125 16.188 1 93.12 114 SER B C 1
ATOM 2256 O O . SER B 1 114 ? -8.711 17.891 16.156 1 93.12 114 SER B O 1
ATOM 2258 N N . ILE B 1 115 ? -7.535 19.734 15.68 1 94.94 115 ILE B N 1
ATOM 2259 C CA . ILE B 1 115 ? -6.57 18.953 14.906 1 94.94 115 ILE B CA 1
ATOM 2260 C C . ILE B 1 115 ? -5.66 18.172 15.852 1 94.94 115 ILE B C 1
ATOM 2262 O O . ILE B 1 115 ? -5.504 16.953 15.703 1 94.94 115 ILE B O 1
ATOM 2266 N N . SER B 1 116 ? -5.043 18.875 16.812 1 96.31 116 SER B N 1
ATOM 2267 C CA . SER B 1 116 ? -4.152 18.203 17.75 1 96.31 116 SER B CA 1
ATOM 2268 C C . SER B 1 116 ? -4.891 17.141 18.547 1 96.31 116 SER B C 1
ATOM 2270 O O . SER B 1 116 ? -4.332 16.078 18.844 1 96.31 116 SER B O 1
ATOM 2272 N N . ASP B 1 117 ? -6.168 17.344 18.859 1 96.5 117 ASP B N 1
ATOM 2273 C CA . ASP B 1 117 ? -6.961 16.359 19.578 1 96.5 117 ASP B CA 1
ATOM 2274 C C . ASP B 1 117 ? -7.141 15.086 18.75 1 96.5 117 ASP B C 1
ATOM 2276 O O . ASP B 1 117 ? -7.113 13.977 19.297 1 96.5 117 ASP B O 1
ATOM 2280 N N . ALA B 1 118 ? -7.309 15.234 17.516 1 97.38 118 ALA B N 1
ATOM 2281 C CA . ALA B 1 118 ? -7.648 14.117 16.641 1 97.38 118 ALA B CA 1
ATOM 2282 C C . ALA B 1 118 ? -6.395 13.344 16.234 1 97.38 118 ALA B C 1
ATOM 2284 O O . ALA B 1 118 ? -6.438 12.125 16.062 1 97.38 118 ALA B O 1
ATOM 2285 N N . PHE B 1 119 ? -5.262 14.062 16.172 1 98.5 119 PHE B N 1
ATOM 2286 C CA . PHE B 1 119 ? -4.152 13.414 15.477 1 98.5 119 PHE B CA 1
ATOM 2287 C C . PHE B 1 119 ? -2.965 13.234 16.422 1 98.5 119 PHE B C 1
ATOM 2289 O O . PHE B 1 119 ? -2.172 12.305 16.25 1 98.5 119 PHE B O 1
ATOM 2296 N N . ASN B 1 120 ? -2.803 14.078 17.359 1 98.5 120 ASN B N 1
ATOM 2297 C CA . ASN B 1 120 ? -1.683 13.906 18.281 1 98.5 120 ASN B CA 1
ATOM 2298 C C . ASN B 1 120 ? -1.742 12.562 19 1 98.5 120 ASN B C 1
ATOM 2300 O O . ASN B 1 120 ? -2.771 12.211 19.578 1 98.5 120 ASN B O 1
ATOM 2304 N N . HIS B 1 121 ? -0.645 11.812 18.891 1 98.38 121 HIS B N 1
ATOM 2305 C CA . HIS B 1 121 ? -0.547 10.477 19.469 1 98.38 121 HIS B CA 1
ATOM 2306 C C . HIS B 1 121 ? -1.665 9.57 18.969 1 98.38 121 HIS B C 1
ATOM 2308 O O . HIS B 1 121 ? -2.201 8.758 19.719 1 98.38 121 HIS B O 1
ATOM 2314 N N . ASN B 1 122 ? -2.047 9.672 17.75 1 98.81 122 ASN B N 1
ATOM 2315 C CA . ASN B 1 122 ? -3.174 8.875 17.281 1 98.81 122 ASN B CA 1
ATOM 2316 C C . ASN B 1 122 ? -2.949 8.367 15.867 1 98.81 122 ASN B C 1
ATOM 2318 O O . ASN B 1 122 ? -3.76 7.598 15.344 1 98.81 122 ASN B O 1
ATOM 2322 N N . VAL B 1 123 ? -1.877 8.727 15.234 1 98.81 123 VAL B N 1
ATOM 2323 C CA . VAL B 1 123 ? -1.624 8.422 13.828 1 98.81 123 VAL B CA 1
ATOM 2324 C C . VAL B 1 123 ? -1.146 6.98 13.688 1 98.81 123 VAL B C 1
ATOM 2326 O O . VAL B 1 123 ? -0.331 6.512 14.484 1 98.81 123 VAL B O 1
ATOM 2329 N N . THR B 1 124 ? -1.64 6.359 12.578 1 98.88 124 THR B N 1
ATOM 2330 C CA . THR B 1 124 ? -1.327 4.945 12.391 1 98.88 124 THR B CA 1
ATOM 2331 C C . THR B 1 124 ? -0.729 4.699 11.008 1 98.88 124 THR B C 1
ATOM 2333 O O . THR B 1 124 ? -0.07 3.684 10.789 1 98.88 124 THR B O 1
ATOM 2336 N N . SER B 1 125 ? -0.97 5.504 10.023 1 98.81 125 SER B N 1
ATOM 2337 C CA . SER B 1 125 ? -0.468 5.387 8.656 1 98.81 125 SER B CA 1
ATOM 2338 C C . SER B 1 125 ? 0.039 6.727 8.133 1 98.81 125 SER B C 1
ATOM 2340 O O . SER B 1 125 ? -0.517 7.777 8.461 1 98.81 125 SER B O 1
ATOM 2342 N N . ILE B 1 126 ? 1.101 6.695 7.316 1 98.81 126 ILE B N 1
ATOM 2343 C CA . ILE B 1 126 ? 1.752 7.922 6.863 1 98.81 126 ILE B CA 1
ATOM 2344 C C . ILE B 1 126 ? 2.213 7.754 5.418 1 98.81 126 ILE B C 1
ATOM 2346 O O . ILE B 1 126 ? 2.707 6.691 5.031 1 98.81 126 ILE B O 1
ATOM 2350 N N . SER B 1 127 ? 2.076 8.836 4.621 1 98.81 127 SER B N 1
ATOM 2351 C CA . SER B 1 127 ? 2.645 8.867 3.277 1 98.81 127 SER B CA 1
ATOM 2352 C C . SER B 1 127 ? 2.992 10.289 2.855 1 98.81 127 SER B C 1
ATOM 2354 O O . SER B 1 127 ? 2.191 11.211 3.035 1 98.81 127 SER B O 1
ATOM 2356 N N . THR B 1 128 ? 4.137 10.445 2.311 1 98 128 THR B N 1
ATOM 2357 C CA . THR B 1 128 ? 4.516 11.719 1.712 1 98 128 THR B CA 1
ATOM 2358 C C . THR B 1 128 ? 4.141 11.75 0.233 1 98 128 THR B C 1
ATOM 2360 O O . THR B 1 128 ? 4.25 10.742 -0.466 1 98 128 THR B O 1
ATOM 2363 N N . ASN B 1 129 ? 3.766 12.891 -0.26 1 95.44 129 ASN B N 1
ATOM 2364 C CA . ASN B 1 129 ? 3.293 12.984 -1.637 1 95.44 129 ASN B CA 1
ATOM 2365 C C . ASN B 1 129 ? 4.441 12.852 -2.633 1 95.44 129 ASN B C 1
ATOM 2367 O O . ASN B 1 129 ? 4.242 12.406 -3.764 1 95.44 129 ASN B O 1
ATOM 2371 N N . THR B 1 130 ? 5.629 13.172 -2.197 1 94.12 130 THR B N 1
ATOM 2372 C CA . THR B 1 130 ? 6.781 13.227 -3.088 1 94.12 130 THR B CA 1
ATOM 2373 C C . THR B 1 130 ? 7.562 11.914 -3.043 1 94.12 130 THR B C 1
ATOM 2375 O O . THR B 1 130 ? 8.484 11.703 -3.836 1 94.12 130 THR B O 1
ATOM 2378 N N . GLY B 1 131 ? 7.285 11.102 -2.127 1 95 131 GLY B N 1
ATOM 2379 C CA . GLY B 1 131 ? 8.07 9.891 -1.939 1 95 131 GLY B CA 1
ATOM 2380 C C . GLY B 1 131 ? 9.359 10.133 -1.178 1 95 131 GLY B C 1
ATOM 2381 O O . GLY B 1 131 ? 10.109 9.195 -0.903 1 95 131 GLY B O 1
ATOM 2382 N N . GLY B 1 132 ? 9.562 11.32 -0.791 1 95.81 132 GLY B N 1
ATOM 2383 C CA . GLY B 1 132 ? 10.727 11.641 0.016 1 95.81 132 GLY B CA 1
ATOM 2384 C C . GLY B 1 132 ? 10.555 11.273 1.479 1 95.81 132 GLY B C 1
ATOM 2385 O O . GLY B 1 132 ? 9.438 11.266 1.996 1 95.81 132 GLY B O 1
ATOM 2386 N N . VAL B 1 133 ? 11.633 11.062 2.117 1 97.31 133 VAL B N 1
ATOM 2387 C CA . VAL B 1 133 ? 11.633 10.656 3.518 1 97.31 133 VAL B CA 1
ATOM 2388 C C . VAL B 1 133 ? 11.398 11.867 4.41 1 97.31 133 VAL B C 1
ATOM 2390 O O . VAL B 1 133 ? 11.961 12.938 4.176 1 97.31 133 VAL B O 1
ATOM 2393 N N . CYS B 1 134 ? 10.562 11.695 5.355 1 98.06 134 CYS B N 1
ATOM 2394 C CA . CYS B 1 134 ? 10.383 12.625 6.465 1 98.06 134 CYS B CA 1
ATOM 2395 C C . CYS B 1 134 ? 10.789 11.984 7.785 1 98.06 134 CYS B C 1
ATOM 2397 O O . CYS B 1 134 ? 10.922 10.758 7.871 1 98.06 134 CYS B O 1
ATOM 2399 N N . GLN B 1 135 ? 11.039 12.836 8.75 1 97.75 135 GLN B N 1
ATOM 2400 C CA . GLN B 1 135 ? 11.352 12.375 10.102 1 97.75 135 GLN B CA 1
ATOM 2401 C C . GLN B 1 135 ? 10.211 12.695 11.062 1 97.75 135 GLN B C 1
ATOM 2403 O O . GLN B 1 135 ? 9.688 13.812 11.07 1 97.75 135 GLN B O 1
ATOM 2408 N N . PHE B 1 136 ? 9.844 11.688 11.867 1 98.5 136 PHE B N 1
ATOM 2409 C CA . PHE B 1 136 ? 8.742 11.82 12.812 1 98.5 136 PHE B CA 1
ATOM 2410 C C . PHE B 1 136 ? 9.242 11.656 14.242 1 98.5 136 PHE B C 1
ATOM 2412 O O . PHE B 1 136 ? 10.117 10.828 14.516 1 98.5 136 PHE B O 1
ATOM 2419 N N . TYR B 1 137 ? 8.602 12.438 15.172 1 98 137 TYR B N 1
ATOM 2420 C CA . TYR B 1 137 ? 9.141 12.508 16.516 1 98 137 TYR B CA 1
ATOM 2421 C C . TYR B 1 137 ? 8.039 12.352 17.562 1 98 137 TYR B C 1
ATOM 2423 O O . TYR B 1 137 ? 6.871 12.641 17.281 1 98 137 TYR B O 1
ATOM 2431 N N . HIS B 1 138 ? 8.461 12.047 18.766 1 96.94 138 HIS B N 1
ATOM 2432 C CA . HIS B 1 138 ? 7.562 11.812 19.891 1 96.94 138 HIS B CA 1
ATOM 2433 C C . HIS B 1 138 ? 7.117 13.125 20.516 1 96.94 138 HIS B C 1
ATOM 2435 O O . HIS B 1 138 ? 6.074 13.18 21.172 1 96.94 138 HIS B O 1
ATOM 2441 N N . TYR B 1 139 ? 7.902 14.102 20.328 1 94.69 139 TYR B N 1
ATOM 2442 C CA . TYR B 1 139 ? 7.68 15.336 21.078 1 94.69 139 TYR B CA 1
ATOM 2443 C C . TYR B 1 139 ? 7.586 16.531 20.125 1 94.69 139 TYR B C 1
ATOM 2445 O O . TYR B 1 139 ? 7.98 16.438 18.969 1 94.69 139 TYR B O 1
ATOM 2453 N N . THR B 1 140 ? 7.066 17.547 20.688 1 93.44 140 THR B N 1
ATOM 2454 C CA . THR B 1 140 ? 7.062 18.797 19.938 1 93.44 140 THR B CA 1
ATOM 2455 C C . THR B 1 140 ? 8.484 19.297 19.719 1 93.44 140 THR B C 1
ATOM 2457 O O . THR B 1 140 ? 9.391 19 20.5 1 93.44 140 THR B O 1
ATOM 2460 N N . GLY B 1 141 ? 8.68 19.922 18.672 1 92.62 141 GLY B N 1
ATOM 2461 C CA . GLY B 1 141 ? 9.969 20.547 18.422 1 92.62 141 GLY B CA 1
ATOM 2462 C C . GLY B 1 141 ? 10.953 19.625 17.734 1 92.62 141 GLY B C 1
ATOM 2463 O O . GLY B 1 141 ? 12.164 19.859 17.766 1 92.62 141 GLY B O 1
ATOM 2464 N N . CYS B 1 142 ? 10.367 18.516 17.188 1 94.19 142 CYS B N 1
ATOM 2465 C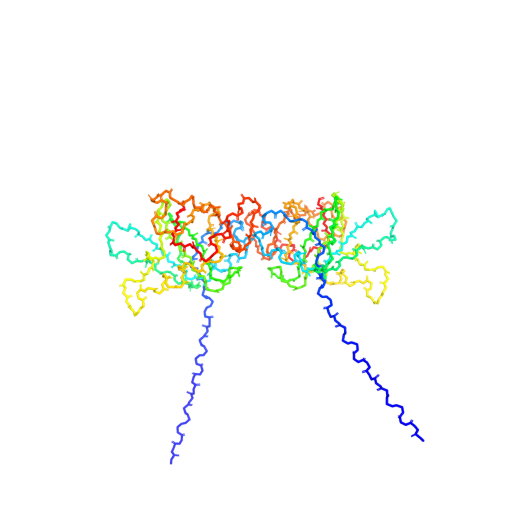 CA . CYS B 1 142 ? 11.203 17.547 16.484 1 94.19 142 CYS B CA 1
ATOM 2466 C C . CYS B 1 142 ? 12.352 17.078 17.359 1 94.19 142 CYS B C 1
ATOM 2468 O O . CYS B 1 142 ? 12.133 16.531 18.438 1 94.19 142 CYS B O 1
ATOM 2470 N N . ASP B 1 143 ? 13.508 17.094 17.016 1 86.38 143 ASP B N 1
ATOM 2471 C CA . ASP B 1 143 ? 14.633 16.578 17.797 1 86.38 143 ASP B CA 1
ATOM 2472 C C . ASP B 1 143 ? 15.375 17.703 18.5 1 86.38 143 ASP B C 1
ATOM 2474 O O . ASP B 1 143 ? 16.594 17.656 18.641 1 86.38 143 ASP B O 1
ATOM 2478 N N . ASP B 1 144 ? 14.727 18.641 18.969 1 84.75 144 ASP B N 1
ATOM 2479 C CA . ASP B 1 144 ? 15.367 19.781 19.609 1 84.75 144 ASP B CA 1
ATOM 2480 C C . ASP B 1 144 ? 16.109 19.375 20.875 1 84.75 144 ASP B C 1
ATOM 2482 O O . ASP B 1 144 ? 17.156 19.953 21.188 1 84.75 144 ASP B O 1
ATOM 2486 N N . LYS B 1 145 ? 15.664 18.391 21.578 1 84.56 145 LYS B N 1
ATOM 2487 C CA . LYS B 1 145 ? 16.281 17.953 22.828 1 84.56 145 LYS B CA 1
ATOM 2488 C C . LYS B 1 145 ? 17.281 16.828 22.578 1 84.56 145 LYS B C 1
ATOM 2490 O O . LYS B 1 145 ? 18 16.406 23.5 1 84.56 145 LYS B O 1
ATOM 2495 N N . LEU B 1 146 ? 17.391 16.328 21.328 1 85.62 146 LEU B N 1
ATOM 2496 C CA . LEU B 1 146 ? 18.328 15.297 20.906 1 85.62 146 LEU B CA 1
ATOM 2497 C C . LEU B 1 146 ? 18.062 13.992 21.625 1 85.62 146 LEU B C 1
ATOM 2499 O O . LEU B 1 146 ? 19 13.234 21.906 1 85.62 146 LEU B O 1
ATOM 2503 N N . ASP B 1 147 ? 16.891 13.773 22.047 1 83.75 147 ASP B N 1
ATOM 2504 C CA . ASP B 1 147 ? 16.547 12.562 22.781 1 83.75 147 ASP B CA 1
ATOM 2505 C C . ASP B 1 147 ? 15.727 11.609 21.922 1 83.75 147 ASP B C 1
ATOM 2507 O O . ASP B 1 147 ? 15.414 10.492 22.359 1 83.75 147 ASP B O 1
ATOM 2511 N N . ASP B 1 148 ? 15.367 12.07 20.75 1 85.5 148 ASP B N 1
ATOM 2512 C CA . ASP B 1 148 ? 14.57 11.273 19.828 1 85.5 148 ASP B CA 1
ATOM 2513 C C . ASP B 1 148 ? 15.18 11.273 18.438 1 85.5 148 ASP B C 1
ATOM 2515 O O . ASP B 1 148 ? 15.125 12.281 17.719 1 85.5 148 ASP B O 1
ATOM 2519 N N . ARG B 1 149 ? 15.766 10.188 18.031 1 88.88 149 ARG B N 1
ATOM 2520 C CA . ARG B 1 149 ? 16.391 10.109 16.703 1 88.88 149 ARG B CA 1
ATOM 2521 C C . ARG B 1 149 ? 15.344 10.18 15.602 1 88.88 149 ARG B C 1
ATOM 2523 O O . ARG B 1 149 ? 15.68 10.438 14.445 1 88.88 149 ARG B O 1
ATOM 2530 N N . GLY B 1 150 ? 14.156 10.016 15.938 1 95.88 150 GLY B N 1
ATOM 2531 C CA . GLY B 1 150 ? 13.062 10.125 14.984 1 95.88 150 GLY B CA 1
ATOM 2532 C C . GLY B 1 150 ? 12.891 8.883 14.133 1 95.88 150 GLY B C 1
ATOM 2533 O O . GLY B 1 150 ? 13.766 8.016 14.102 1 95.88 150 GLY B O 1
ATOM 2534 N N . LEU B 1 151 ? 11.781 8.766 13.539 1 97.75 151 LEU B N 1
ATOM 2535 C CA . LEU B 1 151 ? 11.492 7.73 12.555 1 97.75 151 LEU B CA 1
ATOM 2536 C C . LEU B 1 151 ? 11.555 8.297 11.141 1 97.75 151 LEU B C 1
ATOM 2538 O O . LEU B 1 151 ? 10.859 9.258 10.82 1 97.75 151 LEU B O 1
ATOM 2542 N N . SER B 1 152 ? 12.391 7.727 10.359 1 97.38 152 SER B N 1
ATOM 2543 C CA . SER B 1 152 ? 12.539 8.141 8.969 1 97.38 152 SER B CA 1
ATOM 2544 C C . SER B 1 152 ? 11.688 7.273 8.039 1 97.38 152 SER B C 1
ATOM 2546 O O . SER B 1 152 ? 11.906 6.066 7.945 1 97.38 152 SER B O 1
ATOM 2548 N N . THR B 1 153 ? 10.68 7.871 7.395 1 97.75 153 THR B N 1
ATOM 2549 C CA . THR B 1 153 ? 9.859 7.094 6.473 1 97.75 153 THR B CA 1
ATOM 2550 C C . THR B 1 153 ? 9.156 8.008 5.469 1 97.75 153 THR B C 1
ATOM 2552 O O . THR B 1 153 ? 8.93 9.188 5.75 1 97.75 153 THR B O 1
ATOM 2555 N N . SER B 1 154 ? 8.953 7.508 4.305 1 98 154 SER B N 1
ATOM 2556 C CA . SER B 1 154 ? 8.148 8.195 3.299 1 98 154 SER B CA 1
ATOM 2557 C C . SER B 1 154 ? 6.762 7.566 3.184 1 98 154 SER B C 1
ATOM 2559 O O . SER B 1 154 ? 5.836 8.188 2.658 1 98 154 SER B O 1
ATOM 2561 N N . TYR B 1 155 ? 6.637 6.398 3.584 1 98.62 155 TYR B N 1
ATOM 2562 C CA . TYR B 1 155 ? 5.41 5.609 3.514 1 98.62 155 TYR B CA 1
ATOM 2563 C C . TYR B 1 155 ? 5.375 4.562 4.617 1 98.62 155 TYR B C 1
ATOM 2565 O O . TYR B 1 155 ? 6.344 3.828 4.824 1 98.62 155 TYR B O 1
ATOM 2573 N N . ASN B 1 156 ? 4.305 4.496 5.355 1 98.75 156 ASN B N 1
ATOM 2574 C CA . ASN B 1 156 ? 4.039 3.463 6.352 1 98.75 156 ASN B CA 1
ATOM 2575 C C . ASN B 1 156 ? 2.562 3.09 6.395 1 98.75 156 ASN B C 1
ATOM 2577 O O . ASN B 1 156 ? 1.723 3.896 6.797 1 98.75 156 ASN B O 1
ATOM 2581 N N . TYR B 1 157 ? 2.268 1.883 5.953 1 98.75 157 TYR B N 1
ATOM 2582 C CA . TYR B 1 157 ? 0.893 1.406 5.844 1 98.75 157 TYR B CA 1
ATOM 2583 C C . TYR B 1 157 ? 0.283 1.171 7.219 1 98.75 157 TYR B C 1
ATOM 2585 O O . TYR B 1 157 ? -0.904 1.428 7.43 1 98.75 157 TYR B O 1
ATOM 2593 N N . ASN B 1 158 ? 1.054 0.689 8.148 1 98.69 158 ASN B N 1
ATOM 2594 C CA . ASN B 1 158 ? 0.67 0.353 9.516 1 98.69 158 ASN B CA 1
ATOM 2595 C C . ASN B 1 158 ? 1.854 0.462 10.469 1 98.69 158 ASN B C 1
ATOM 2597 O O . ASN B 1 158 ? 2.691 -0.44 10.539 1 98.69 158 ASN B O 1
ATOM 2601 N N . LEU B 1 159 ? 1.835 1.489 11.258 1 98.69 159 LEU B N 1
ATOM 2602 C CA . LEU B 1 159 ? 2.939 1.75 12.172 1 98.69 159 LEU B CA 1
ATOM 2603 C C . LEU B 1 159 ? 3.018 0.672 13.25 1 98.69 159 LEU B C 1
ATOM 2605 O O . LEU B 1 159 ? 4.027 0.563 13.953 1 98.69 159 LEU B O 1
ATOM 2609 N N . ASN B 1 160 ? 1.97 -0.104 13.375 1 98.12 160 ASN B N 1
ATOM 2610 C CA . ASN B 1 160 ? 1.944 -1.126 14.414 1 98.12 160 ASN B CA 1
ATOM 2611 C C . ASN B 1 160 ? 2.641 -2.406 13.961 1 98.12 160 ASN B C 1
ATOM 2613 O O . ASN B 1 160 ? 2.549 -3.438 14.633 1 98.12 160 ASN B O 1
ATOM 2617 N N . VAL B 1 161 ? 3.211 -2.383 12.82 1 96.62 161 VAL B N 1
ATOM 2618 C CA . VAL B 1 161 ? 3.947 -3.531 12.305 1 96.62 161 VAL B CA 1
ATOM 2619 C C . VAL B 1 161 ? 5.445 -3.25 12.359 1 96.62 161 VAL B C 1
ATOM 2621 O O . VAL B 1 161 ? 5.922 -2.27 11.773 1 96.62 161 VAL B O 1
ATOM 2624 N N . SER B 1 162 ? 6.109 -4.117 13.047 1 96.12 162 SER B N 1
ATOM 2625 C CA . SER B 1 162 ? 7.562 -4.008 13.078 1 96.12 162 SER B CA 1
ATOM 2626 C C . SER B 1 162 ? 8.172 -4.348 11.719 1 96.12 162 SER B C 1
ATOM 2628 O O . SER B 1 162 ? 7.84 -5.375 11.125 1 96.12 162 SER B O 1
ATOM 2630 N N . LEU B 1 163 ? 9.008 -3.471 11.234 1 95.69 163 LEU B N 1
ATOM 2631 C CA . LEU B 1 163 ? 9.625 -3.672 9.93 1 95.69 163 LEU B CA 1
ATOM 2632 C C . LEU B 1 163 ? 11.078 -4.094 10.07 1 95.69 163 LEU B C 1
ATOM 2634 O O . LEU B 1 163 ? 11.773 -3.635 10.984 1 95.69 163 LEU B O 1
ATOM 2638 N N . PRO B 1 164 ? 11.547 -4.895 9.188 1 91.75 164 PRO B N 1
ATOM 2639 C CA . PRO B 1 164 ? 12.93 -5.359 9.289 1 91.75 164 PRO B CA 1
ATOM 2640 C C . PRO B 1 164 ? 13.945 -4.227 9.141 1 91.75 164 PRO B C 1
ATOM 2642 O O . PRO B 1 164 ? 15.008 -4.266 9.766 1 91.75 164 PRO B O 1
ATOM 2645 N N . GLU B 1 165 ? 13.648 -3.211 8.352 1 92.88 165 GLU B N 1
ATOM 2646 C CA . GLU B 1 165 ? 14.578 -2.109 8.125 1 92.88 165 GLU B CA 1
ATOM 2647 C C . GLU B 1 165 ? 14.711 -1.232 9.367 1 92.88 165 GLU B C 1
ATOM 2649 O O . GLU B 1 165 ? 15.758 -0.619 9.586 1 92.88 165 GLU B O 1
ATOM 2654 N N . ASP B 1 166 ? 13.641 -1.158 10.141 1 94.56 166 ASP B N 1
ATOM 2655 C CA . ASP B 1 166 ? 13.633 -0.377 11.375 1 94.56 166 ASP B CA 1
ATOM 2656 C C . ASP B 1 166 ? 12.609 -0.919 12.359 1 94.56 166 ASP B C 1
ATOM 2658 O O . ASP B 1 166 ? 11.445 -0.501 12.352 1 94.56 166 ASP B O 1
ATOM 2662 N N . PRO B 1 167 ? 13 -1.758 13.234 1 94.31 167 PRO B N 1
ATOM 2663 C CA . PRO B 1 167 ? 12.062 -2.385 14.172 1 94.31 167 PRO B CA 1
ATOM 2664 C C . PRO B 1 167 ? 11.453 -1.386 15.148 1 94.31 167 PRO B C 1
ATOM 2666 O O . PRO B 1 167 ? 10.453 -1.696 15.812 1 94.31 167 PRO B O 1
ATOM 2669 N N . ARG B 1 168 ? 11.992 -0.16 15.25 1 95.75 168 ARG B N 1
ATOM 2670 C CA . ARG B 1 168 ? 11.477 0.844 16.172 1 95.75 168 ARG B CA 1
ATOM 2671 C C . ARG B 1 168 ? 10.203 1.484 15.633 1 95.75 168 ARG B C 1
ATOM 2673 O O . ARG B 1 168 ? 9.57 2.293 16.312 1 95.75 168 ARG B O 1
ATOM 2680 N N . THR B 1 169 ? 9.789 1.1 14.438 1 97.44 169 THR B N 1
ATOM 2681 C CA . THR B 1 169 ? 8.602 1.658 13.805 1 97.44 169 THR B CA 1
ATOM 2682 C C . THR B 1 169 ? 7.402 1.597 14.75 1 97.44 169 THR B C 1
ATOM 2684 O O . THR B 1 169 ? 6.652 2.568 14.875 1 97.44 169 THR B O 1
ATOM 2687 N N . VAL B 1 170 ? 7.238 0.561 15.5 1 97.88 170 VAL B N 1
ATOM 2688 C CA . VAL B 1 170 ? 6.066 0.326 16.344 1 97.88 170 VAL B CA 1
ATOM 2689 C C . VAL B 1 170 ? 6.051 1.318 17.5 1 97.88 170 VAL B C 1
ATOM 2691 O O . VAL B 1 170 ? 4.996 1.592 18.078 1 97.88 170 VAL B O 1
ATOM 2694 N N . GLU B 1 171 ? 7.188 1.902 17.859 1 97.44 171 GLU B N 1
ATOM 2695 C CA . GLU B 1 171 ? 7.262 2.891 18.938 1 97.44 171 GLU B CA 1
ATOM 2696 C C . GLU B 1 171 ? 6.535 4.176 18.547 1 97.44 171 GLU B C 1
ATOM 2698 O O . GLU B 1 171 ? 6.184 4.977 19.422 1 97.44 171 GLU B O 1
ATOM 2703 N N . TYR B 1 172 ? 6.332 4.312 17.328 1 98.19 172 TYR B N 1
ATOM 2704 C CA . TYR B 1 172 ? 5.742 5.562 16.859 1 98.19 172 TYR B CA 1
ATOM 2705 C C . TYR B 1 172 ? 4.262 5.383 16.547 1 98.19 172 TYR B C 1
ATOM 2707 O O . TYR B 1 172 ? 3.57 6.344 16.203 1 98.19 172 TYR B O 1
ATOM 2715 N N . PHE B 1 173 ? 3.756 4.148 16.672 1 98.75 173 PHE B N 1
ATOM 2716 C CA . PHE B 1 173 ? 2.328 3.891 16.547 1 98.75 173 PHE B CA 1
ATOM 2717 C C . PHE B 1 173 ? 1.54 4.676 17.594 1 98.75 173 PHE B C 1
ATOM 2719 O O . PHE B 1 173 ? 1.706 4.461 18.781 1 98.75 173 PHE B O 1
ATOM 2726 N N . ARG B 1 174 ? 0.75 5.555 17.141 1 98.69 174 ARG B N 1
ATOM 2727 C CA . ARG B 1 174 ? -0.029 6.434 18 1 98.69 174 ARG B CA 1
ATOM 2728 C C . ARG B 1 174 ? 0.868 7.148 19 1 98.69 174 ARG B C 1
ATOM 2730 O O . ARG B 1 174 ? 0.518 7.273 20.188 1 98.69 174 ARG B O 1
ATOM 2737 N N . ASN B 1 175 ? 2.002 7.633 18.531 1 98.44 175 ASN B N 1
ATOM 2738 C CA . ASN B 1 175 ? 2.965 8.266 19.422 1 98.44 175 ASN B CA 1
ATOM 2739 C C . ASN B 1 175 ? 3.824 9.289 18.688 1 98.44 175 ASN B C 1
ATOM 2741 O O . ASN B 1 175 ? 5.023 9.398 18.953 1 98.44 175 ASN B O 1
ATOM 2745 N N . ILE B 1 176 ? 3.266 9.93 17.734 1 98.44 176 ILE B N 1
ATOM 2746 C CA . ILE B 1 176 ? 3.922 11 16.984 1 98.44 176 ILE B CA 1
ATOM 2747 C C . ILE B 1 176 ? 3.322 12.344 17.391 1 98.44 176 ILE B C 1
ATOM 2749 O O . ILE B 1 176 ? 2.107 12.461 17.562 1 98.44 176 ILE B O 1
ATOM 2753 N N . THR B 1 177 ? 4.148 13.352 17.484 1 98 177 THR B N 1
ATOM 2754 C CA . THR B 1 177 ? 3.672 14.688 17.828 1 98 177 THR B CA 1
ATOM 2755 C C . THR B 1 177 ? 4.125 15.703 16.781 1 98 177 THR B C 1
ATOM 2757 O O . THR B 1 177 ? 3.418 16.672 16.5 1 98 177 THR B O 1
ATOM 2760 N N . SER B 1 178 ? 5.332 15.508 16.203 1 97.56 178 SER B N 1
ATOM 2761 C CA . SER B 1 178 ? 5.883 16.469 15.25 1 97.56 178 SER B CA 1
ATOM 2762 C C . SER B 1 178 ? 6.641 15.75 14.133 1 97.56 178 SER B C 1
ATOM 2764 O O . SER B 1 178 ? 6.871 14.539 14.211 1 97.56 178 SER B O 1
ATOM 2766 N N . TRP B 1 179 ? 6.977 16.5 13.062 1 97.94 179 TRP B N 1
ATOM 2767 C CA . TRP B 1 179 ? 7.727 15.93 11.953 1 97.94 179 TRP B CA 1
ATOM 2768 C C . TRP B 1 179 ? 8.383 17.031 11.117 1 97.94 179 TRP B C 1
ATOM 2770 O O . TRP B 1 179 ? 8.078 18.203 11.281 1 97.94 179 TRP B O 1
ATOM 2780 N N . ARG B 1 180 ? 9.352 16.594 10.336 1 96.25 180 ARG B N 1
ATOM 2781 C CA . ARG B 1 180 ? 10.07 17.438 9.398 1 96.25 180 ARG B CA 1
ATOM 2782 C C . ARG B 1 180 ? 10.445 16.672 8.133 1 96.25 180 ARG B C 1
ATOM 2784 O O . ARG B 1 180 ? 10.797 15.5 8.195 1 96.25 180 ARG B O 1
ATOM 2791 N N . CYS B 1 181 ? 10.312 17.422 7.023 1 95.62 181 CYS B N 1
ATOM 2792 C CA . CYS B 1 181 ? 10.602 16.766 5.75 1 95.62 181 CYS B CA 1
ATOM 2793 C C . CYS B 1 181 ? 11.695 17.516 4.992 1 95.62 181 CYS B C 1
ATOM 2795 O O . CYS B 1 181 ? 11.758 18.734 5.035 1 95.62 181 CYS B O 1
#

pLDDT: mean 82.21, std 22.49, range [22.55, 98.88]

Organism: Fusarium oxysporum f. sp. cubense (strain race 4) (NCBI:txid2502994)

Radius of gyration: 25.3 Å; Cα contacts (8 Å, |Δi|>4): 846; chains: 2; bounding box: 77×84×52 Å